Protein AF-A0A024XAG2-F1 (afdb_monomer_lite)

Sequence (265 aa):
MKVHYINILLFALPLNILVGSPHKKPSITPNFPPNTRLLCDCELYSPANYDDDPQMKKIMENFDRQTSQRFHEYDERMKTTRQKCKEQSITAAEKAAVTEATALATKAGMREVVLKIEQFLKPFTKKEGLVNFTSVVNEANFKSATALHESVVKLLSKSCKFGSKEIGNVFCNTIEYNGIKEFNSYAQAGITKYDVTFASQTKTLTDTKVGSVKATYASYQTAIIASIVAIVVIVLIMVIIYKILRYRRKKKMKKKLQYIKLLEE

Secondary structure (DSSP, 8-state):
--SHHHHHHHTSSGGGTTT-------PPPP--------GGGSGGG--TTSSS-HHHHHHHHHHHHHHHHHHHHHHHHHHHHHHHHHHHHHHHHHHHHHHHHHHHHHHHHHHHHHHHHHHHHTT--GGGT----GGG--TTTTT-HHHHHHHHHHHHTTT--TT-SS---HHHHHHHHHHHHHHHHHHHHHHHHHHHHHHHHHHHHHHHHHHHHHHHHHHHHHHHHHHHHHHHHHHHHHHHHHHHHHHHHHHHHHHHHHHHHTTT-

Organism: Plasmodium falciparum (isolate Camp / Malaysia) (NCBI:txid5835)

Radius of gyration: 42.19 Å; chains: 1; bounding box: 92×53×115 Å

pLDDT: mean 81.39, std 19.05, range [33.31, 98.5]

Foldseek 3Di:
DPPVVVVVVVVVPVVVVPPDDDDDDDDDDDDDPDPDPDPVVVVVVDDPPLVPPPVSVVVVVVVVVVVVVVVVVVVVVVVVVVVVVLVVQLVVLLVVLLVVLLVQLLVQLLVQLLVLLVVVQVVDDVVLVDDDDSVLRDSVPLLPLVSSLVSSCVVCVVPFVAPDPDDTGPVNVCSNVCDSVSSVVSNVSSVVSSVVSSVVSSVVSSCVSNVVSVVVVVVVVVVVVVVVVVVVVVVVVVVVVVVVVVVVVVVVVVVVVVVVVVVVD

InterPro domains:
  IPR006373 Variant surface antigen Rifin [PF02009] (35-88)
  IPR006373 Variant surface antigen Rifin [PF02009] (90-265)

Structure (mmCIF, N/CA/C/O backbone):
data_AF-A0A024XAG2-F1
#
_entry.id   AF-A0A024XAG2-F1
#
loop_
_atom_site.group_PDB
_atom_site.id
_atom_site.type_symbol
_atom_site.label_atom_id
_atom_site.label_alt_id
_atom_site.label_comp_id
_atom_site.label_asym_id
_atom_site.label_entity_id
_atom_site.label_seq_id
_atom_site.pdbx_PDB_ins_code
_atom_site.Cartn_x
_atom_site.Cartn_y
_atom_site.Cartn_z
_atom_site.occupancy
_atom_site.B_iso_or_equiv
_atom_site.auth_seq_id
_atom_site.auth_comp_id
_atom_site.auth_asym_id
_atom_site.auth_atom_id
_atom_site.pdbx_PDB_model_num
ATOM 1 N N . MET A 1 1 ? -32.320 -8.923 9.760 1.00 47.91 1 MET A N 1
ATOM 2 C CA . MET A 1 1 ? -32.460 -8.612 11.205 1.00 47.91 1 MET A CA 1
ATOM 3 C C . MET A 1 1 ? -33.430 -9.528 11.981 1.00 47.91 1 MET A C 1
ATOM 5 O O . MET A 1 1 ? -33.731 -9.214 13.121 1.00 47.91 1 MET A O 1
ATOM 9 N N . LYS A 1 2 ? -33.897 -10.670 11.436 1.00 38.59 2 LYS A N 1
ATOM 10 C CA . LYS A 1 2 ? -34.840 -11.586 12.128 1.00 38.59 2 LYS A CA 1
ATOM 11 C C . LYS A 1 2 ? -34.250 -12.943 12.551 1.00 38.59 2 LYS A C 1
ATOM 13 O O . LYS A 1 2 ? -34.893 -13.669 13.293 1.00 38.59 2 LYS A O 1
ATOM 18 N N . VAL A 1 3 ? -33.024 -13.270 12.134 1.00 44.47 3 VAL A N 1
ATOM 19 C CA . VAL A 1 3 ? -32.439 -14.613 12.342 1.00 44.47 3 VAL A CA 1
ATOM 20 C C . VAL A 1 3 ? -31.608 -14.709 13.635 1.00 44.47 3 VAL A C 1
ATOM 22 O O . VAL A 1 3 ? -31.432 -15.787 14.185 1.00 44.47 3 VAL A O 1
ATOM 25 N N . HIS A 1 4 ? -31.166 -13.577 14.198 1.00 43.31 4 HIS A N 1
ATOM 26 C CA . HIS A 1 4 ? -30.321 -13.563 15.403 1.00 43.31 4 HIS A CA 1
ATOM 27 C C . HIS A 1 4 ? -31.092 -13.651 16.730 1.00 43.31 4 HIS A C 1
ATOM 29 O O . HIS A 1 4 ? -30.479 -13.919 17.757 1.00 43.31 4 HIS A O 1
ATOM 35 N N . TYR A 1 5 ? -32.418 -13.473 16.726 1.00 48.28 5 TYR A N 1
ATOM 36 C CA . TYR A 1 5 ? -33.226 -13.577 17.951 1.00 48.28 5 TYR A CA 1
ATOM 37 C C . TYR A 1 5 ? -33.548 -15.039 18.320 1.00 48.28 5 TYR A C 1
ATOM 39 O O . TYR A 1 5 ? -33.674 -15.369 19.493 1.00 48.28 5 TYR A O 1
ATOM 47 N N . ILE A 1 6 ? -33.600 -15.939 17.329 1.00 47.34 6 ILE A N 1
ATOM 48 C CA . ILE A 1 6 ? -33.896 -17.369 17.532 1.00 47.34 6 ILE A CA 1
ATOM 49 C C . ILE A 1 6 ? -32.683 -18.115 18.126 1.00 47.34 6 ILE A C 1
ATOM 51 O O . ILE A 1 6 ? -32.851 -18.996 18.966 1.00 47.34 6 ILE A O 1
ATOM 55 N N . ASN A 1 7 ? -31.453 -17.703 17.790 1.00 42.88 7 ASN A N 1
ATOM 56 C CA . ASN A 1 7 ? -30.230 -18.339 18.304 1.00 42.88 7 ASN A CA 1
ATOM 57 C C . ASN A 1 7 ? -29.939 -18.057 19.787 1.00 42.88 7 ASN A C 1
ATOM 59 O O . ASN A 1 7 ? -29.297 -18.876 20.439 1.00 42.88 7 ASN A O 1
ATOM 63 N N . ILE A 1 8 ? -30.407 -16.932 20.337 1.00 53.44 8 ILE A N 1
ATOM 64 C CA . ILE A 1 8 ? -30.197 -16.601 21.758 1.00 53.44 8 ILE A CA 1
ATOM 65 C C . ILE A 1 8 ? -31.116 -17.451 22.653 1.00 53.44 8 ILE A C 1
ATOM 67 O O . ILE A 1 8 ? -30.719 -17.841 23.748 1.00 53.44 8 ILE A O 1
ATOM 71 N N . LEU A 1 9 ? -32.310 -17.814 22.169 1.00 47.44 9 LEU A N 1
ATOM 72 C CA . LEU A 1 9 ? -33.244 -18.676 22.902 1.00 47.44 9 LEU A CA 1
ATOM 73 C C . LEU A 1 9 ? -32.760 -20.141 22.969 1.00 47.44 9 LEU A C 1
ATOM 75 O O . LEU A 1 9 ? -32.980 -20.824 23.966 1.00 47.44 9 LEU A O 1
ATOM 79 N N . LEU A 1 10 ? -32.059 -20.612 21.931 1.00 45.97 10 LEU A N 1
ATOM 80 C CA . LEU A 1 10 ? -31.562 -21.991 21.824 1.00 45.97 10 LEU A CA 1
ATOM 81 C C . LEU A 1 10 ? -30.374 -22.306 22.751 1.00 45.97 10 LEU A C 1
ATOM 83 O O . LEU A 1 10 ? -30.157 -23.470 23.077 1.00 45.97 10 LEU A O 1
ATOM 87 N N . PHE A 1 11 ? -29.650 -21.295 23.246 1.00 44.34 11 PHE A N 1
ATOM 88 C CA . PHE A 1 11 ? -28.553 -21.482 24.209 1.00 44.34 11 PHE A CA 1
ATOM 89 C C . PHE A 1 11 ? -29.011 -21.628 25.670 1.00 44.34 11 PHE A C 1
ATOM 91 O O . PHE A 1 11 ? -28.215 -22.020 26.521 1.00 44.34 11 PHE A O 1
ATOM 98 N N . ALA A 1 12 ? -30.283 -21.351 25.976 1.00 47.78 12 ALA A N 1
ATOM 99 C CA . ALA A 1 12 ? -30.829 -21.505 27.327 1.00 47.78 12 ALA A CA 1
ATOM 100 C C . ALA A 1 12 ? -31.293 -22.944 27.635 1.00 47.78 12 ALA A C 1
ATOM 102 O O . ALA A 1 12 ? -31.347 -23.334 28.800 1.00 47.78 12 ALA A O 1
ATOM 103 N N . LEU A 1 13 ? -31.601 -23.754 26.612 1.00 45.72 13 LEU A N 1
ATOM 104 C CA . LEU A 1 13 ? -32.092 -25.128 26.790 1.00 45.72 13 LEU A CA 1
ATOM 105 C C . LEU A 1 13 ? -31.047 -26.166 27.270 1.00 45.72 13 LEU A C 1
ATOM 107 O O . LEU A 1 13 ? -31.434 -27.028 28.059 1.00 45.72 13 LEU A O 1
ATOM 111 N N . PRO A 1 14 ? -29.749 -26.123 26.897 1.00 44.31 14 PRO A N 1
ATOM 112 C CA . PRO A 1 14 ? -28.788 -27.150 27.322 1.00 44.31 14 PRO A CA 1
ATOM 113 C C . PRO A 1 14 ? -28.386 -27.058 28.804 1.00 44.31 14 PRO A C 1
ATOM 115 O O . PRO A 1 14 ? -27.980 -28.057 29.393 1.00 44.31 14 PRO A O 1
ATOM 118 N N . LEU A 1 15 ? -28.520 -25.883 29.433 1.00 42.84 15 LEU A N 1
ATOM 119 C CA . LEU A 1 15 ? -28.119 -25.659 30.831 1.00 42.84 15 LEU A CA 1
ATOM 120 C C . LEU A 1 15 ? -29.091 -26.261 31.860 1.00 42.84 15 LEU A C 1
ATOM 122 O O . LEU A 1 15 ? -28.700 -26.473 33.003 1.00 42.84 15 LEU A O 1
ATOM 126 N N . ASN A 1 16 ? -30.320 -26.606 31.459 1.00 44.56 16 ASN A N 1
ATOM 127 C CA . ASN A 1 16 ? -31.300 -27.257 32.338 1.00 44.56 16 ASN A CA 1
ATOM 128 C C . ASN A 1 16 ? -31.234 -28.796 32.326 1.00 44.56 16 ASN A C 1
ATOM 130 O O . ASN A 1 16 ? -31.929 -29.430 33.116 1.00 44.56 16 ASN A O 1
ATOM 134 N N . ILE A 1 17 ? -30.408 -29.413 31.471 1.00 43.97 17 ILE A N 1
ATOM 135 C CA . ILE A 1 17 ? -30.308 -30.883 31.369 1.00 43.97 17 ILE A CA 1
ATOM 136 C C . ILE A 1 17 ? -29.104 -31.431 32.167 1.00 43.97 17 ILE A C 1
ATOM 138 O O . ILE A 1 17 ? -29.078 -32.606 32.523 1.00 43.97 17 ILE A O 1
ATOM 142 N N . LEU A 1 18 ? -28.152 -30.581 32.573 1.00 40.97 18 LEU A N 1
ATOM 143 C CA . LEU A 1 18 ? -26.969 -30.979 33.354 1.00 40.97 18 LEU A CA 1
ATOM 144 C C . LEU A 1 18 ? -27.152 -30.807 34.881 1.00 40.97 18 LEU A C 1
ATOM 146 O O . LEU A 1 18 ? -26.229 -30.407 35.582 1.00 40.97 18 LEU A O 1
ATOM 150 N N . VAL A 1 19 ? -28.352 -31.079 35.408 1.00 39.72 19 VAL A N 1
ATOM 151 C CA . VAL A 1 19 ? -28.655 -31.086 36.865 1.00 39.72 19 VAL A CA 1
ATOM 152 C C . VAL A 1 19 ? -29.251 -32.436 37.310 1.00 39.72 19 VAL A C 1
ATOM 154 O O . VAL A 1 19 ? -29.786 -32.578 38.404 1.00 39.72 19 VAL A O 1
ATOM 157 N N . GLY A 1 20 ? -29.138 -33.480 36.484 1.00 46.75 20 GLY A N 1
ATOM 158 C CA . GLY A 1 20 ? -29.689 -34.801 36.787 1.00 46.75 20 GLY A CA 1
ATOM 159 C C . GLY A 1 20 ? -28.679 -35.932 36.655 1.00 46.75 20 GLY A C 1
ATOM 160 O O . GLY A 1 20 ? -28.743 -36.672 35.683 1.00 46.75 20 GLY A O 1
ATOM 161 N N . SER A 1 21 ? -27.781 -36.115 37.630 1.00 38.47 21 SER A N 1
ATOM 162 C CA . SER A 1 21 ? -27.271 -37.461 37.942 1.00 38.47 21 SER A CA 1
ATOM 163 C C . SER A 1 21 ? -26.659 -37.532 39.353 1.00 38.47 21 SER A C 1
ATOM 165 O O . SER A 1 21 ? -25.822 -36.690 39.689 1.00 38.47 21 SER A O 1
ATOM 167 N N . PRO A 1 22 ? -27.050 -38.501 40.204 1.00 50.31 22 PRO A N 1
ATOM 168 C CA . PRO A 1 22 ? -26.561 -38.614 41.571 1.00 50.31 22 PRO A CA 1
ATOM 169 C C . PRO A 1 22 ? -25.341 -39.541 41.638 1.00 50.31 22 PRO A C 1
ATOM 171 O O . PRO A 1 22 ? -25.448 -40.738 41.380 1.00 50.31 22 PRO A O 1
ATOM 174 N N . HIS A 1 23 ? -24.191 -39.032 42.083 1.00 36.91 23 HIS A N 1
ATOM 175 C CA . HIS A 1 23 ? -23.083 -39.889 42.510 1.00 36.91 23 HIS A CA 1
ATOM 176 C C . HIS A 1 23 ? -22.883 -39.812 44.024 1.00 36.91 23 HIS A C 1
ATOM 178 O O . HIS A 1 23 ? -22.297 -38.876 44.561 1.00 36.91 23 HIS A O 1
ATOM 184 N N . LYS A 1 24 ? -23.363 -40.859 44.706 1.00 49.94 24 LYS A N 1
ATOM 185 C CA . LYS A 1 24 ? -22.935 -41.240 46.055 1.00 49.94 24 LYS A CA 1
ATOM 186 C C . LYS A 1 24 ? -21.430 -41.532 46.046 1.00 49.94 24 LYS A C 1
ATOM 188 O O . LYS A 1 24 ? -20.994 -42.418 45.313 1.00 49.94 24 LYS A O 1
ATOM 193 N N . LYS A 1 25 ? -20.672 -40.877 46.927 1.00 39.22 25 LYS A N 1
ATOM 194 C CA . LYS A 1 25 ? -19.425 -41.405 47.504 1.00 39.22 25 LYS A CA 1
ATOM 195 C C . LYS A 1 25 ? -19.356 -40.997 48.984 1.00 39.22 25 LYS A C 1
ATOM 197 O O . LYS A 1 25 ? -19.626 -39.833 49.272 1.00 39.22 25 LYS A O 1
ATOM 202 N N . PRO A 1 26 ? -19.025 -41.905 49.918 1.00 46.34 26 PRO A N 1
ATOM 203 C CA . PRO A 1 26 ? -18.818 -41.543 51.313 1.00 46.34 26 PRO A CA 1
ATOM 204 C C . PRO A 1 26 ? -17.422 -40.926 51.454 1.00 46.34 26 PRO A C 1
ATOM 206 O O . PRO A 1 26 ? -16.412 -41.611 51.309 1.00 46.34 26 PRO A O 1
ATOM 209 N N . SER A 1 27 ? -17.353 -39.617 51.684 1.00 37.81 27 SER A N 1
ATOM 210 C CA . SER A 1 27 ? -16.104 -38.952 52.049 1.00 37.81 27 SER A CA 1
ATOM 211 C C . SER A 1 27 ? -15.815 -39.205 53.525 1.00 37.81 27 SER A C 1
ATOM 213 O O . SER A 1 27 ? -16.597 -38.816 54.390 1.00 37.81 27 SER A O 1
ATOM 215 N N . ILE A 1 28 ? -14.685 -39.859 53.788 1.00 44.44 28 ILE A N 1
ATOM 216 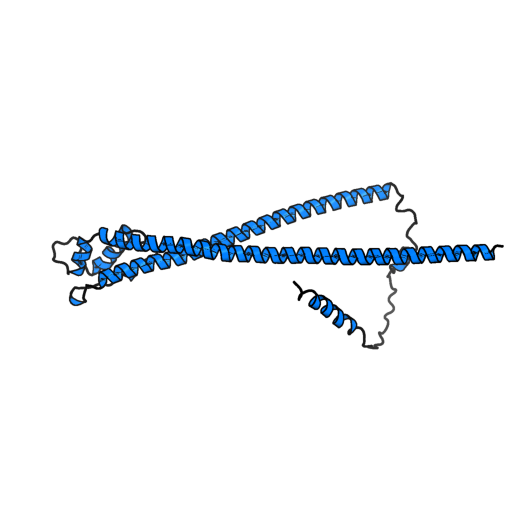C CA . ILE A 1 28 ? -14.058 -39.961 55.106 1.00 44.44 28 ILE A CA 1
ATOM 217 C C . ILE A 1 28 ? -13.763 -38.540 55.590 1.00 44.44 28 ILE A C 1
ATOM 219 O O . ILE A 1 28 ? -13.060 -37.793 54.913 1.00 44.44 28 ILE A O 1
ATOM 223 N N . THR A 1 29 ? -14.332 -38.176 56.735 1.00 33.31 29 THR A N 1
ATOM 224 C CA . THR A 1 29 ? -14.176 -36.878 57.395 1.00 33.31 29 THR A CA 1
ATOM 225 C C . THR A 1 29 ? -12.829 -36.817 58.123 1.00 33.31 29 THR A C 1
ATOM 227 O O . THR A 1 29 ? -12.637 -37.568 59.081 1.00 33.31 29 THR A O 1
ATOM 230 N N . PRO A 1 30 ? -11.893 -35.926 57.754 1.00 38.78 30 PRO A N 1
ATOM 231 C CA . PRO A 1 30 ? -10.816 -35.521 58.641 1.00 38.78 30 PRO A CA 1
ATOM 232 C C . PRO A 1 30 ? -11.371 -34.437 59.569 1.00 38.78 30 PRO A C 1
ATOM 234 O O . PRO A 1 30 ? -11.796 -33.376 59.109 1.00 38.78 30 PRO A O 1
ATOM 237 N N . ASN A 1 31 ? -11.387 -34.697 60.877 1.00 47.41 31 ASN A N 1
ATOM 238 C CA . ASN A 1 31 ? -11.705 -33.685 61.882 1.00 47.41 31 ASN A CA 1
ATOM 239 C C . ASN A 1 31 ? -10.585 -32.638 61.922 1.00 47.41 31 ASN A C 1
ATOM 241 O O . ASN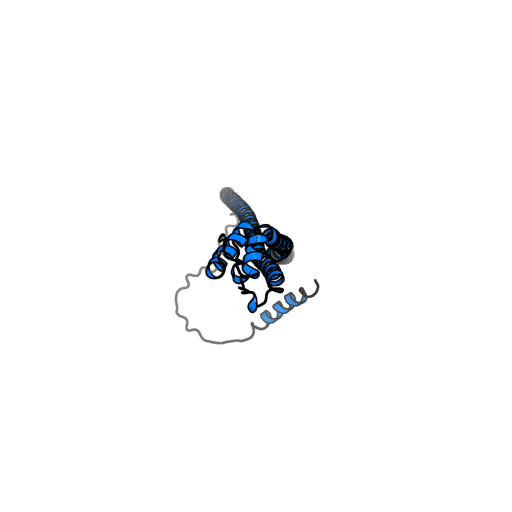 A 1 31 ? -9.609 -32.786 62.652 1.00 47.41 31 ASN A O 1
ATOM 245 N N . PHE A 1 32 ? -10.743 -31.574 61.142 1.00 45.03 32 PHE A N 1
ATOM 246 C CA . PHE A 1 32 ? -10.059 -30.307 61.366 1.00 45.03 32 PHE A CA 1
ATOM 247 C C . PHE A 1 32 ? -11.113 -29.297 61.837 1.00 45.03 32 PHE A C 1
ATOM 249 O O . PHE A 1 32 ? -12.170 -29.214 61.205 1.00 45.03 32 PHE A O 1
ATOM 256 N N . PRO A 1 33 ? -10.892 -28.548 62.933 1.00 41.03 33 PRO A N 1
ATOM 257 C CA . PRO A 1 33 ? -11.829 -27.515 63.352 1.00 41.03 33 PRO A CA 1
ATOM 258 C C . PRO A 1 33 ? -11.983 -26.486 62.217 1.00 41.03 33 PRO A C 1
ATOM 260 O O . PRO A 1 33 ? -10.983 -25.942 61.737 1.00 41.03 33 PRO A O 1
ATOM 263 N N . PRO A 1 34 ? -13.212 -26.235 61.733 1.00 43.78 34 PRO A N 1
ATOM 264 C CA . PRO A 1 34 ? -13.434 -25.300 60.653 1.00 43.78 34 PRO A CA 1
ATOM 265 C C . PRO A 1 34 ? -13.378 -23.883 61.213 1.00 43.78 34 PRO A C 1
ATOM 267 O O . PRO A 1 34 ? -14.341 -23.377 61.782 1.00 43.78 34 PRO A O 1
ATOM 270 N N . ASN A 1 35 ? -12.271 -23.195 60.966 1.00 45.38 35 ASN A N 1
ATOM 271 C CA . ASN A 1 35 ? -12.199 -21.742 61.096 1.00 45.38 35 ASN A CA 1
ATOM 272 C C . ASN A 1 35 ? -12.868 -21.105 59.865 1.00 45.38 35 ASN A C 1
ATOM 274 O O . ASN A 1 35 ? -12.237 -20.378 59.104 1.00 45.38 35 ASN A O 1
ATOM 278 N N . THR A 1 36 ? -14.135 -21.428 59.611 1.00 45.66 36 THR A N 1
ATOM 279 C CA . THR A 1 36 ? -14.942 -20.770 58.579 1.00 45.66 36 THR A CA 1
ATOM 280 C C . THR A 1 36 ? -16.058 -20.020 59.280 1.00 45.66 36 THR A C 1
ATOM 282 O O . THR A 1 36 ? -17.112 -20.569 59.576 1.00 45.66 36 THR A O 1
ATOM 285 N N . ARG A 1 37 ? -15.810 -18.734 59.559 1.00 48.19 37 ARG A N 1
ATOM 286 C CA . ARG A 1 37 ? -16.890 -17.768 59.774 1.00 48.19 37 ARG A CA 1
ATOM 287 C C . ARG A 1 37 ? -17.739 -17.775 58.506 1.00 48.19 37 ARG A C 1
ATOM 289 O O . ARG A 1 37 ? -17.312 -17.275 57.466 1.00 48.19 37 ARG A O 1
ATOM 296 N N . LEU A 1 38 ? -18.895 -18.422 58.576 1.00 45.34 38 LEU A N 1
ATOM 297 C CA . LEU A 1 38 ? -19.900 -18.401 57.524 1.00 45.34 38 LEU A CA 1
ATOM 298 C C . LEU A 1 38 ? -20.377 -16.953 57.359 1.00 45.34 38 LEU A C 1
ATOM 300 O O . LEU A 1 38 ? -20.572 -16.248 58.344 1.00 45.34 38 LEU A O 1
ATOM 304 N N . LEU A 1 39 ? -20.621 -16.512 56.122 1.00 44.44 39 LEU A N 1
ATOM 305 C CA . LEU A 1 39 ? -21.210 -15.194 55.831 1.00 44.44 39 LEU A CA 1
ATOM 306 C C . LEU A 1 39 ? -22.556 -14.957 56.556 1.00 44.44 39 LEU A C 1
ATOM 308 O O . LEU A 1 39 ? -22.977 -13.813 56.693 1.00 44.44 39 LEU A O 1
ATOM 312 N N . CYS A 1 40 ? -23.203 -16.013 57.063 1.00 47.66 40 CYS A N 1
ATOM 313 C CA . CYS A 1 40 ? -24.390 -15.934 57.916 1.00 47.66 40 CYS A CA 1
ATOM 314 C C . CYS A 1 40 ? -24.122 -15.382 59.332 1.00 47.66 40 CYS A C 1
ATOM 316 O O . CYS A 1 40 ? -25.044 -14.838 59.930 1.00 47.66 40 CYS A O 1
ATOM 318 N N . ASP A 1 41 ? -22.889 -15.444 59.850 1.00 38.28 41 ASP A N 1
ATOM 319 C CA . ASP A 1 41 ? -22.536 -14.879 61.167 1.00 38.28 41 ASP A CA 1
ATOM 320 C C . ASP A 1 41 ? -22.219 -13.373 61.106 1.00 38.28 41 ASP A C 1
ATOM 322 O O . ASP A 1 41 ? -22.189 -12.696 62.134 1.00 38.28 41 ASP A O 1
ATOM 326 N N . CYS A 1 42 ? -22.021 -12.807 59.909 1.00 50.84 42 CYS A N 1
ATOM 327 C CA . CYS A 1 42 ? -21.837 -11.361 59.735 1.00 50.84 42 CYS A CA 1
ATOM 328 C C . CYS A 1 42 ? -23.159 -10.575 59.822 1.00 50.84 42 CYS A C 1
ATOM 330 O O . CYS A 1 42 ? -23.140 -9.382 60.131 1.00 50.84 42 CYS A O 1
ATOM 332 N N . GLU A 1 43 ? -24.312 -11.222 59.607 1.00 48.66 43 GLU A N 1
ATOM 333 C CA . GLU A 1 43 ? -25.626 -10.576 59.747 1.00 48.66 43 GLU A CA 1
ATOM 334 C C . GLU A 1 43 ? -25.993 -10.286 61.215 1.00 48.66 43 GLU A C 1
ATOM 336 O O . GLU A 1 43 ? -26.765 -9.365 61.471 1.00 48.66 43 GLU A O 1
ATOM 341 N N . LEU A 1 44 ? -25.402 -10.996 62.189 1.00 41.44 44 LEU A N 1
ATOM 342 C CA . LEU A 1 44 ? -25.619 -10.732 63.620 1.00 41.44 44 LEU A CA 1
ATOM 343 C C . LEU A 1 44 ? -24.786 -9.553 64.159 1.00 41.44 44 LEU A C 1
ATOM 345 O O . LEU A 1 44 ? -25.034 -9.079 65.264 1.00 41.44 44 LEU A O 1
ATOM 349 N N . TYR A 1 45 ? -23.796 -9.092 63.386 1.00 45.22 45 TYR A N 1
ATOM 350 C CA . TYR A 1 45 ? -22.793 -8.107 63.802 1.00 45.22 45 TYR A CA 1
ATOM 351 C C . TYR A 1 45 ? -22.752 -6.873 62.894 1.00 45.22 45 TYR A C 1
ATOM 353 O O . TYR A 1 45 ? -21.735 -6.190 62.832 1.00 45.22 45 TYR A O 1
ATOM 361 N N . SER A 1 46 ? -23.843 -6.578 62.183 1.00 49.94 46 SER A N 1
ATOM 362 C CA . SER A 1 46 ? -24.031 -5.286 61.515 1.00 49.94 46 SER A CA 1
ATOM 363 C C . SER A 1 46 ? -24.778 -4.346 62.470 1.00 49.94 46 SER A C 1
ATOM 365 O O . SER A 1 46 ? -25.989 -4.507 62.636 1.00 49.94 46 SER A O 1
ATOM 367 N N . PRO A 1 47 ? -24.114 -3.379 63.136 1.00 54.22 47 PRO A N 1
ATOM 368 C CA . PRO A 1 47 ? -24.805 -2.330 63.873 1.00 54.22 47 PRO A CA 1
ATOM 369 C C . PRO A 1 47 ? -25.777 -1.619 62.936 1.00 54.22 47 PRO A C 1
ATOM 371 O O . PRO A 1 47 ? -25.399 -1.216 61.838 1.00 54.22 4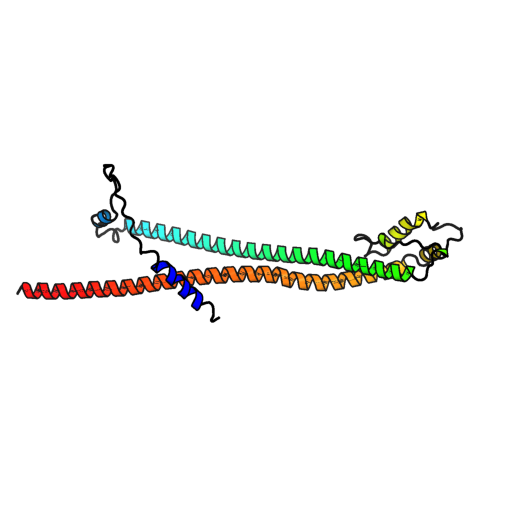7 PRO A O 1
ATOM 374 N N . ALA A 1 48 ? -27.017 -1.430 63.377 1.00 55.91 48 ALA A N 1
ATOM 375 C CA . ALA A 1 48 ? -28.094 -0.804 62.606 1.00 55.91 48 ALA A CA 1
ATOM 376 C C . ALA A 1 48 ? -27.860 0.690 62.259 1.00 55.91 48 ALA A C 1
ATOM 378 O O . ALA A 1 48 ? -28.801 1.366 61.864 1.00 55.91 48 ALA A O 1
ATOM 379 N N . ASN A 1 49 ? -26.643 1.213 62.449 1.00 53.16 49 ASN A N 1
ATOM 380 C CA . ASN A 1 49 ? -26.343 2.642 62.526 1.00 53.16 49 ASN A CA 1
ATOM 381 C C . ASN A 1 49 ? -24.963 3.018 61.932 1.00 53.16 49 ASN A C 1
ATOM 383 O O . ASN A 1 49 ? -24.300 3.918 62.434 1.00 53.16 49 ASN A O 1
ATOM 387 N N . TYR A 1 50 ? -24.473 2.293 60.916 1.00 52.88 50 TYR A N 1
ATOM 388 C CA . TYR A 1 50 ? -23.246 2.676 60.185 1.00 52.88 50 TYR A CA 1
ATOM 389 C C . TYR A 1 50 ? -23.505 3.677 59.046 1.00 52.88 50 TYR A C 1
ATOM 391 O O . TYR A 1 50 ? -22.590 4.401 58.660 1.00 52.88 50 TYR A O 1
ATOM 399 N N . ASP A 1 51 ? -24.738 3.740 58.533 1.00 55.31 51 ASP A N 1
ATOM 400 C CA . ASP A 1 51 ? -25.129 4.660 57.453 1.00 55.31 51 ASP A CA 1
ATOM 401 C C . ASP A 1 51 ? -25.258 6.122 57.928 1.00 55.31 51 ASP A C 1
ATOM 403 O O . ASP A 1 51 ? -25.081 7.046 57.131 1.00 55.31 51 ASP A O 1
ATOM 407 N N . ASP A 1 52 ? -25.520 6.343 59.222 1.00 62.88 52 ASP A N 1
ATOM 408 C CA . ASP A 1 52 ? -25.732 7.675 59.805 1.00 62.88 52 ASP A CA 1
ATOM 409 C C . ASP A 1 52 ? -24.491 8.233 60.536 1.00 62.88 52 ASP A C 1
ATOM 411 O O . ASP A 1 52 ? -24.530 9.360 61.037 1.00 62.88 52 ASP A O 1
ATOM 415 N N . ASP A 1 53 ? -23.366 7.498 60.578 1.00 78.69 53 ASP A N 1
ATOM 416 C CA . ASP A 1 53 ? -22.110 8.007 61.145 1.00 78.69 53 ASP A CA 1
ATOM 417 C C . ASP A 1 53 ? -21.491 9.066 60.202 1.00 78.69 53 ASP A C 1
ATOM 419 O O . ASP A 1 53 ? -21.074 8.746 59.078 1.00 78.69 53 ASP A O 1
ATOM 423 N N . PRO A 1 54 ? -21.375 10.338 60.635 1.00 83.38 54 PRO A N 1
ATOM 424 C CA . PRO A 1 54 ? -20.834 11.408 59.806 1.00 83.38 54 PRO A CA 1
ATOM 425 C C . PRO A 1 54 ? -19.377 11.185 59.373 1.00 83.38 54 PRO A C 1
ATOM 427 O O . PRO A 1 54 ? -18.956 11.768 58.370 1.00 83.38 54 PRO A O 1
ATOM 430 N N . GLN A 1 55 ? -18.592 10.372 60.086 1.00 81.81 55 GLN A N 1
ATOM 431 C CA . GLN A 1 55 ? -17.238 10.009 59.660 1.00 81.81 55 GLN A CA 1
ATOM 432 C C . GLN A 1 55 ? -17.265 8.961 58.543 1.00 81.81 55 GLN A C 1
ATOM 434 O O . GLN A 1 55 ? -16.591 9.142 57.526 1.00 81.81 55 GLN A O 1
ATOM 439 N N . MET A 1 56 ? -18.085 7.914 58.686 1.00 83.06 56 MET A N 1
ATOM 440 C CA . MET A 1 56 ? -18.238 6.869 57.668 1.00 83.06 56 MET A CA 1
ATOM 441 C C . MET A 1 56 ? -18.766 7.450 56.352 1.00 83.06 56 MET A C 1
ATOM 443 O O . MET A 1 56 ? -18.228 7.166 55.280 1.00 83.06 56 MET A O 1
ATOM 447 N N . LYS A 1 57 ? -19.742 8.360 56.435 1.00 82.81 57 LYS A N 1
ATOM 448 C CA . LYS A 1 57 ? -20.298 9.051 55.268 1.00 82.81 57 LYS A CA 1
ATOM 449 C C . LYS A 1 57 ? -19.243 9.844 54.489 1.00 82.81 57 LYS A C 1
ATOM 451 O O . LYS A 1 57 ? -19.171 9.729 53.269 1.00 82.81 57 LYS A O 1
ATOM 456 N N . LYS A 1 58 ? -18.368 10.588 55.180 1.00 86.38 58 LYS A N 1
ATOM 457 C CA . LYS A 1 58 ? -17.270 11.344 54.543 1.00 86.38 58 LYS A CA 1
ATOM 458 C C . LYS A 1 58 ? -16.247 10.436 53.858 1.00 86.38 58 LYS A C 1
ATOM 460 O O . LYS A 1 58 ? -15.721 10.798 52.806 1.00 86.38 58 LYS A O 1
ATOM 465 N N . ILE A 1 59 ? -15.943 9.279 54.450 1.00 86.25 59 ILE A N 1
ATOM 466 C CA . ILE A 1 59 ? -15.019 8.302 53.858 1.00 86.25 59 ILE A CA 1
ATOM 467 C C . ILE A 1 59 ? -15.624 7.719 52.581 1.00 86.25 59 ILE A C 1
ATOM 469 O O . ILE A 1 59 ? -14.947 7.702 51.552 1.00 86.25 59 ILE A O 1
ATOM 473 N N . MET A 1 60 ? -16.894 7.309 52.635 1.00 85.06 60 MET A N 1
ATOM 474 C CA . MET A 1 60 ? -17.615 6.772 51.481 1.00 85.06 60 MET A CA 1
ATOM 475 C C . MET A 1 60 ? -17.680 7.797 50.341 1.00 85.06 60 MET A C 1
ATOM 477 O O . MET A 1 60 ? -17.241 7.506 49.234 1.00 85.06 60 MET A O 1
ATOM 481 N N . GLU A 1 61 ? -18.097 9.037 50.625 1.00 87.50 61 GLU A N 1
ATOM 482 C CA . GLU A 1 61 ? -18.163 10.117 49.629 1.00 87.50 61 GLU A CA 1
ATOM 483 C C . GLU A 1 61 ? -16.794 10.417 48.994 1.00 87.50 61 GLU A C 1
ATOM 485 O O . GLU A 1 61 ? -16.697 10.662 47.789 1.00 87.50 61 GLU A O 1
ATOM 490 N N . ASN A 1 62 ? -15.709 10.391 49.777 1.00 92.38 62 ASN A N 1
ATOM 491 C CA . ASN A 1 62 ? -14.368 10.614 49.240 1.00 92.38 62 ASN A CA 1
ATOM 492 C C . ASN A 1 62 ? -13.898 9.440 48.370 1.00 92.38 62 ASN A C 1
ATOM 494 O O . ASN A 1 62 ? -13.288 9.668 47.323 1.00 92.38 62 ASN A O 1
ATOM 498 N N . PHE A 1 63 ? -14.197 8.204 48.777 1.00 91.19 63 PHE A N 1
ATOM 499 C CA . PHE A 1 63 ? -13.906 7.015 47.984 1.00 91.19 63 PHE A CA 1
ATOM 500 C C . PHE A 1 63 ? -14.670 7.039 46.659 1.00 91.19 63 PHE A C 1
ATOM 502 O O . PHE A 1 63 ? -14.041 6.892 45.611 1.00 91.19 63 PHE A O 1
ATOM 509 N N . ASP A 1 64 ? -15.976 7.309 46.696 1.00 92.38 64 ASP A N 1
ATOM 510 C CA . ASP A 1 64 ? -16.848 7.414 45.521 1.00 92.38 64 ASP A CA 1
ATOM 511 C C . ASP A 1 64 ? -16.374 8.515 44.570 1.00 92.38 64 ASP A C 1
ATOM 513 O O . ASP A 1 64 ? -16.261 8.308 43.360 1.00 92.38 64 ASP A O 1
ATOM 517 N N . ARG A 1 65 ? -16.011 9.686 45.107 1.00 93.06 65 ARG A N 1
ATOM 518 C CA . ARG A 1 65 ? -15.451 10.786 44.312 1.00 93.06 65 ARG A CA 1
ATOM 519 C C . ARG A 1 65 ? -14.147 10.377 43.628 1.00 93.06 65 ARG A C 1
ATOM 521 O O . ARG A 1 65 ? -13.979 10.635 42.437 1.00 93.06 65 ARG A O 1
ATOM 528 N N . GLN A 1 66 ? -13.230 9.736 44.355 1.00 92.25 66 GLN A N 1
ATOM 529 C CA . GLN A 1 66 ? -11.956 9.284 43.791 1.00 92.25 66 GLN A CA 1
ATOM 530 C C . GLN A 1 66 ? -12.136 8.174 42.754 1.00 92.25 66 GLN A C 1
ATOM 532 O O . GLN A 1 66 ? -11.470 8.194 41.718 1.00 92.25 66 GLN A O 1
ATOM 537 N N . THR A 1 67 ? -13.011 7.198 43.007 1.00 91.94 67 THR A N 1
ATOM 538 C CA . THR A 1 67 ? -13.290 6.132 42.036 1.00 91.94 67 THR A CA 1
ATOM 539 C C . THR A 1 67 ? -13.948 6.703 40.791 1.00 91.94 67 THR A C 1
ATOM 541 O O . THR A 1 67 ? -13.491 6.400 39.693 1.00 91.94 67 THR A O 1
ATOM 544 N N . SER A 1 68 ? -14.936 7.589 40.938 1.00 92.25 68 SER A N 1
ATOM 545 C CA . SER A 1 68 ? -15.588 8.275 39.816 1.00 92.25 68 SER A CA 1
ATOM 546 C C . SER A 1 68 ? -14.588 9.043 38.941 1.00 92.25 68 SER A C 1
ATOM 548 O O . SER A 1 68 ? -14.589 8.892 37.719 1.00 92.25 68 SER A O 1
ATOM 550 N N . GLN A 1 69 ? -13.652 9.783 39.552 1.00 93.94 69 GLN A N 1
ATOM 551 C CA . GLN A 1 69 ? -12.577 10.461 38.817 1.00 93.94 69 GLN A CA 1
ATOM 552 C C . GLN A 1 69 ? -11.688 9.482 38.044 1.00 93.94 69 GLN A C 1
ATOM 554 O O . GLN A 1 69 ? -11.427 9.703 36.862 1.00 93.94 69 GLN A O 1
ATOM 559 N N . ARG A 1 70 ? -11.263 8.376 38.669 1.00 95.00 70 ARG A N 1
ATOM 560 C CA . ARG A 1 70 ? -10.447 7.358 37.986 1.00 95.00 70 ARG A CA 1
ATOM 561 C C . ARG A 1 70 ? -11.198 6.687 36.841 1.00 95.00 70 ARG A C 1
ATOM 563 O O . ARG A 1 70 ? -10.587 6.414 35.812 1.00 95.00 70 ARG A O 1
ATOM 570 N N . PHE A 1 71 ? -12.497 6.429 36.994 1.00 91.56 71 PHE A N 1
ATOM 571 C CA . PHE A 1 71 ? -13.322 5.881 35.917 1.00 91.56 71 PHE A CA 1
ATOM 572 C C . PHE A 1 71 ? -13.424 6.851 34.742 1.00 91.56 71 PHE A C 1
ATOM 574 O O . PHE A 1 71 ? -13.244 6.426 33.603 1.00 91.56 71 PHE A O 1
ATOM 581 N N . HIS A 1 72 ? -13.638 8.141 35.006 1.00 91.12 72 HIS A N 1
ATOM 582 C CA . HIS A 1 72 ? -13.641 9.162 33.961 1.00 91.12 72 HIS A CA 1
ATOM 583 C C . HIS A 1 72 ? -12.291 9.271 33.248 1.00 91.12 72 HIS A C 1
ATOM 585 O O . HIS A 1 72 ? -12.248 9.267 32.020 1.00 91.12 72 HIS A O 1
ATOM 591 N N . GLU A 1 73 ? -11.185 9.315 33.991 1.00 93.75 73 GLU A N 1
ATOM 592 C CA . GLU A 1 73 ? -9.847 9.386 33.399 1.00 93.75 73 GLU A CA 1
ATOM 593 C C . GLU A 1 73 ? -9.527 8.135 32.564 1.00 93.75 73 GLU A C 1
ATOM 595 O O . GLU A 1 73 ? -8.974 8.232 31.465 1.00 93.75 73 GLU A O 1
ATOM 600 N N . TYR A 1 74 ? -9.902 6.953 33.059 1.00 90.62 74 TYR A N 1
ATOM 601 C CA . TYR A 1 74 ? -9.741 5.697 32.336 1.00 90.62 74 TYR A CA 1
ATOM 602 C C . TYR A 1 74 ? -10.572 5.671 31.048 1.00 90.62 74 TYR A C 1
ATOM 604 O O . TYR A 1 74 ? -10.049 5.281 30.005 1.00 90.62 74 TYR A O 1
ATOM 612 N N . ASP A 1 75 ? -11.832 6.111 31.095 1.00 90.00 75 ASP A N 1
ATOM 613 C CA . ASP A 1 75 ? -12.714 6.161 29.926 1.00 90.00 75 ASP A CA 1
ATOM 614 C C . ASP A 1 75 ? -12.171 7.117 28.851 1.00 90.00 75 ASP A C 1
ATOM 616 O O . ASP A 1 75 ? -12.068 6.747 27.680 1.00 90.00 75 ASP A O 1
ATOM 620 N N . GLU A 1 76 ? -11.703 8.306 29.240 1.00 92.25 76 GLU A N 1
ATOM 621 C CA . GLU A 1 76 ? -11.067 9.253 28.315 1.00 92.25 76 GLU A CA 1
ATOM 622 C C . GLU A 1 76 ? -9.768 8.699 27.713 1.00 92.25 76 GLU A C 1
ATOM 624 O O . GLU A 1 76 ? -9.538 8.765 26.498 1.00 92.25 76 GLU A O 1
ATOM 629 N N . ARG A 1 77 ? -8.928 8.055 28.528 1.00 94.38 77 ARG A N 1
ATOM 630 C CA . ARG A 1 77 ? -7.711 7.385 28.048 1.00 94.38 77 ARG A CA 1
ATOM 631 C C . ARG A 1 77 ? -8.030 6.242 27.083 1.00 94.38 77 ARG A C 1
ATOM 633 O O . ARG A 1 77 ? -7.323 6.042 26.092 1.00 94.38 77 ARG A O 1
ATOM 640 N N . MET A 1 78 ? -9.098 5.496 27.348 1.00 86.88 78 MET A N 1
ATOM 641 C CA . MET A 1 78 ? -9.544 4.393 26.503 1.00 86.88 78 MET A CA 1
ATOM 642 C C . MET A 1 78 ? -10.081 4.905 25.162 1.00 86.88 78 MET A C 1
ATOM 644 O O . MET A 1 78 ? -9.696 4.387 24.111 1.00 86.88 78 MET A O 1
ATOM 648 N N . LYS A 1 79 ? -10.905 5.963 25.165 1.00 87.50 79 LYS A N 1
ATOM 649 C CA . LYS A 1 79 ? -11.405 6.620 23.944 1.00 87.50 79 LYS A CA 1
ATOM 650 C C . LYS A 1 79 ? -10.266 7.137 23.070 1.00 87.50 79 LYS A C 1
ATOM 652 O O . LYS A 1 79 ? -10.213 6.816 21.883 1.00 87.50 79 LYS A O 1
ATOM 657 N N . THR A 1 80 ? -9.340 7.892 23.657 1.00 92.19 80 THR A N 1
ATOM 658 C CA . THR A 1 80 ? -8.197 8.482 22.938 1.00 92.19 80 THR A CA 1
ATOM 659 C C . THR A 1 80 ? -7.275 7.411 22.359 1.00 92.19 80 THR A C 1
ATOM 661 O O . THR A 1 80 ? -6.908 7.473 21.185 1.00 92.19 80 THR A O 1
ATOM 664 N N . THR A 1 81 ? -6.967 6.368 23.132 1.00 91.38 81 THR A N 1
ATOM 665 C CA . THR A 1 81 ? -6.138 5.243 22.672 1.00 91.38 81 THR A CA 1
ATOM 666 C C . THR A 1 81 ? -6.812 4.476 21.536 1.00 91.38 81 THR A C 1
ATOM 668 O O . THR A 1 81 ? -6.169 4.136 20.540 1.00 91.38 81 THR A O 1
ATOM 671 N N . ARG A 1 82 ? -8.126 4.247 21.636 1.00 88.62 82 ARG A N 1
ATOM 672 C CA . ARG A 1 82 ? -8.908 3.585 20.588 1.00 88.62 82 ARG A CA 1
ATOM 673 C C . ARG A 1 82 ? -8.934 4.397 19.295 1.00 88.62 82 ARG A C 1
ATOM 675 O O . ARG A 1 82 ? -8.763 3.821 18.221 1.00 88.62 82 ARG A O 1
ATOM 682 N N . GLN A 1 83 ? -9.117 5.712 19.394 1.00 90.06 83 GLN A N 1
ATOM 683 C CA . GLN A 1 83 ? -9.076 6.615 18.245 1.00 90.06 83 GLN A CA 1
ATOM 684 C C . GLN A 1 83 ? -7.695 6.600 17.578 1.00 90.06 83 GLN A C 1
ATOM 686 O O . GLN A 1 83 ? -7.602 6.388 16.371 1.00 90.06 83 GLN A O 1
ATOM 691 N N . LYS A 1 84 ? -6.622 6.695 18.370 1.00 94.31 84 LYS A N 1
ATOM 692 C CA . LYS A 1 84 ? -5.246 6.607 17.871 1.00 94.31 84 LYS A CA 1
ATOM 693 C C . LYS A 1 84 ? -4.973 5.282 17.152 1.00 94.31 84 LYS A C 1
ATOM 695 O O . LYS A 1 84 ? -4.384 5.274 16.077 1.00 94.31 84 LYS A O 1
ATOM 700 N N . CYS A 1 85 ? -5.425 4.156 17.706 1.00 91.69 85 CYS A N 1
ATOM 701 C CA . CYS A 1 85 ? -5.269 2.841 17.076 1.00 91.69 85 CYS A CA 1
ATOM 702 C C . CYS A 1 85 ? -6.048 2.740 15.749 1.00 91.69 85 CYS A C 1
ATOM 704 O O . CYS A 1 85 ? -5.551 2.201 14.755 1.00 91.69 85 CYS A O 1
ATOM 706 N N . LYS A 1 86 ? -7.256 3.314 15.697 1.00 91.69 86 LYS A N 1
ATOM 707 C CA . LYS A 1 86 ? -8.046 3.408 14.464 1.00 91.69 86 LYS A CA 1
ATOM 708 C C . LYS A 1 86 ? -7.317 4.223 13.393 1.00 91.69 86 LYS A C 1
ATOM 710 O O . LYS A 1 86 ? -7.234 3.782 12.255 1.00 91.69 86 LYS A O 1
ATOM 715 N N . GLU A 1 87 ? -6.761 5.374 13.747 1.00 94.69 87 GLU A N 1
ATOM 716 C CA . GLU A 1 87 ? -5.985 6.197 12.814 1.00 94.69 87 GLU A CA 1
ATOM 717 C C . GLU A 1 87 ? -4.736 5.460 12.326 1.00 94.69 87 GLU A C 1
ATOM 719 O O . GLU A 1 87 ? -4.522 5.348 11.125 1.00 94.69 87 GLU A O 1
ATOM 724 N N . GLN A 1 88 ? -3.968 4.849 13.231 1.00 96.00 88 GLN A N 1
ATOM 725 C CA . GLN A 1 88 ? -2.775 4.076 12.872 1.00 96.00 88 GLN A CA 1
ATOM 726 C C . GLN A 1 88 ? -3.083 2.910 11.927 1.00 96.00 88 GLN A C 1
ATOM 728 O O . GLN A 1 88 ? -2.336 2.679 10.979 1.00 96.00 88 GLN A O 1
ATOM 733 N N . SER A 1 89 ? -4.178 2.183 12.164 1.00 94.62 89 SER A N 1
ATOM 734 C CA . SER A 1 89 ? -4.589 1.073 11.295 1.00 94.62 89 SER A CA 1
ATOM 735 C C . SER A 1 89 ? -5.052 1.545 9.915 1.00 94.62 89 SER A C 1
ATOM 737 O O . SER A 1 89 ? -4.715 0.902 8.922 1.00 94.62 89 SER A O 1
ATOM 739 N N . ILE A 1 90 ? -5.753 2.681 9.827 1.00 96.56 90 ILE A N 1
ATOM 740 C CA . ILE A 1 90 ? -6.126 3.296 8.544 1.00 96.56 90 ILE A CA 1
ATOM 741 C C . ILE A 1 90 ? -4.872 3.752 7.791 1.00 96.56 90 ILE A C 1
ATOM 743 O O . ILE A 1 90 ? -4.687 3.359 6.644 1.00 96.56 90 ILE A O 1
ATOM 747 N N . THR A 1 91 ? -3.960 4.474 8.444 1.00 97.06 91 THR A N 1
ATOM 748 C CA . THR A 1 91 ? -2.705 4.926 7.827 1.00 97.06 91 THR A CA 1
ATOM 749 C C . THR A 1 91 ? -1.844 3.752 7.358 1.00 97.06 91 THR A C 1
ATOM 751 O O . THR A 1 91 ? -1.256 3.791 6.278 1.00 97.06 91 THR A O 1
ATOM 754 N N . ALA A 1 92 ? -1.769 2.672 8.143 1.00 97.38 92 ALA A N 1
ATOM 755 C CA . ALA A 1 92 ? -1.058 1.460 7.746 1.00 97.38 92 ALA A CA 1
ATOM 756 C C . ALA A 1 92 ? -1.713 0.786 6.529 1.00 97.38 92 ALA A C 1
ATOM 758 O O . ALA A 1 92 ? -1.006 0.342 5.624 1.00 97.38 92 ALA A O 1
ATOM 759 N N . ALA A 1 93 ? -3.048 0.744 6.479 1.00 96.81 93 ALA A N 1
ATOM 760 C CA . ALA A 1 93 ? -3.802 0.212 5.349 1.00 96.81 93 ALA A CA 1
ATOM 761 C C . ALA A 1 93 ? -3.596 1.040 4.070 1.00 96.81 93 ALA A C 1
ATOM 763 O O . ALA A 1 93 ? -3.348 0.462 3.013 1.00 96.81 93 ALA A O 1
ATOM 764 N N . GLU A 1 94 ? -3.634 2.371 4.167 1.00 96.94 94 GLU A N 1
ATOM 765 C CA . GLU A 1 94 ? -3.360 3.292 3.056 1.00 96.94 94 GLU A CA 1
ATOM 766 C C . GLU A 1 94 ? -1.925 3.140 2.550 1.00 96.94 94 GLU A C 1
ATOM 768 O O . GLU A 1 94 ? -1.700 2.955 1.354 1.00 96.94 94 GLU A O 1
ATOM 773 N N . LYS A 1 95 ? -0.942 3.108 3.457 1.00 97.88 95 LYS A N 1
ATOM 774 C CA . LYS A 1 95 ? 0.460 2.880 3.091 1.00 97.88 95 LYS A CA 1
ATOM 775 C C . LYS A 1 95 ? 0.635 1.540 2.378 1.00 97.88 95 LYS A C 1
ATOM 777 O O . LYS A 1 95 ? 1.275 1.489 1.332 1.00 97.88 95 LYS A O 1
ATOM 782 N N . ALA A 1 96 ? 0.031 0.474 2.904 1.00 97.06 96 ALA A N 1
ATOM 783 C CA . ALA A 1 96 ? 0.071 -0.846 2.286 1.00 97.06 96 ALA A CA 1
ATOM 784 C C . ALA A 1 96 ? -0.650 -0.886 0.926 1.00 97.06 96 ALA A C 1
ATOM 786 O O . ALA A 1 96 ? -0.283 -1.679 0.057 1.00 97.06 96 ALA A O 1
ATOM 787 N N . ALA A 1 97 ? -1.704 -0.089 0.731 1.00 97.88 97 ALA A N 1
ATOM 788 C CA . ALA A 1 97 ? -2.382 0.048 -0.556 1.00 97.88 97 ALA A CA 1
ATOM 789 C C . ALA A 1 97 ? -1.474 0.740 -1.581 1.00 97.88 97 ALA A C 1
ATOM 791 O O . ALA A 1 97 ? -1.294 0.217 -2.677 1.00 97.88 97 ALA A O 1
ATOM 792 N N . VAL A 1 98 ? -0.838 1.853 -1.205 1.00 98.19 98 VAL A N 1
ATOM 793 C CA . VAL A 1 98 ? 0.078 2.600 -2.081 1.00 98.19 98 VAL A CA 1
ATOM 794 C C . VAL A 1 98 ? 1.296 1.761 -2.468 1.00 98.19 98 VAL A C 1
ATOM 796 O O . VAL A 1 98 ? 1.679 1.762 -3.637 1.00 98.19 98 VAL A O 1
ATOM 799 N N . THR A 1 99 ? 1.892 1.005 -1.539 1.00 97.94 99 THR A N 1
ATOM 800 C CA . THR A 1 99 ? 3.050 0.146 -1.851 1.00 97.94 99 THR A CA 1
ATOM 801 C C . THR A 1 99 ? 2.699 -0.944 -2.860 1.00 97.94 99 THR A C 1
ATOM 803 O O . THR A 1 99 ? 3.448 -1.184 -3.804 1.00 97.94 99 THR A O 1
ATOM 806 N N . GLU A 1 100 ? 1.540 -1.581 -2.696 1.00 97.75 100 GLU A N 1
ATOM 807 C CA . GLU A 1 100 ? 1.077 -2.635 -3.602 1.00 97.75 100 GLU A CA 1
ATOM 808 C C . GLU A 1 100 ? 0.666 -2.062 -4.968 1.00 97.75 100 GLU A C 1
ATOM 810 O O . GLU A 1 100 ? 1.069 -2.589 -6.006 1.00 97.75 100 GLU A O 1
ATOM 815 N N . ALA A 1 101 ? -0.042 -0.928 -4.981 1.00 98.25 101 ALA A N 1
ATOM 816 C CA . ALA A 1 101 ? -0.384 -0.208 -6.204 1.00 98.25 101 ALA A CA 1
ATOM 817 C C . ALA A 1 101 ? 0.866 0.221 -6.984 1.00 98.25 101 ALA A C 1
ATOM 819 O O . ALA A 1 101 ? 0.904 0.072 -8.204 1.00 98.25 101 ALA A O 1
ATOM 820 N N . THR A 1 102 ? 1.902 0.700 -6.289 1.00 98.06 102 THR A N 1
ATOM 821 C CA . THR A 1 102 ? 3.190 1.067 -6.894 1.00 98.06 102 THR A CA 1
ATOM 822 C C . THR A 1 102 ? 3.838 -0.136 -7.569 1.00 98.06 102 THR A C 1
ATOM 824 O O . THR A 1 102 ? 4.213 -0.044 -8.733 1.00 98.06 102 THR A O 1
ATOM 827 N N . ALA A 1 103 ? 3.913 -1.288 -6.894 1.00 98.06 103 ALA A N 1
ATOM 828 C CA . ALA A 1 103 ? 4.507 -2.496 -7.469 1.00 98.06 103 ALA A CA 1
ATOM 829 C C . ALA A 1 103 ? 3.755 -2.976 -8.726 1.00 98.06 103 ALA A C 1
ATOM 831 O O . ALA A 1 103 ? 4.368 -3.292 -9.751 1.00 98.06 103 ALA A O 1
ATOM 832 N N . LEU A 1 104 ? 2.417 -2.980 -8.681 1.00 98.12 104 LEU A N 1
ATOM 833 C CA . LEU A 1 104 ? 1.577 -3.346 -9.826 1.00 98.12 104 LEU A CA 1
ATOM 834 C C . LEU A 1 104 ? 1.733 -2.362 -10.992 1.00 98.12 104 LEU A C 1
ATOM 836 O O . LEU A 1 104 ? 1.866 -2.786 -12.142 1.00 98.12 104 LEU A O 1
ATOM 840 N N . ALA A 1 105 ? 1.755 -1.062 -10.702 1.00 98.25 105 ALA A N 1
ATOM 841 C CA . ALA A 1 105 ? 1.946 -0.017 -11.699 1.00 98.25 105 ALA A CA 1
ATOM 842 C C . ALA A 1 105 ? 3.335 -0.080 -12.340 1.00 98.25 105 ALA A C 1
ATOM 844 O O . ALA A 1 105 ? 3.442 0.017 -13.561 1.00 98.25 105 ALA A O 1
ATOM 845 N N . THR A 1 106 ? 4.391 -0.311 -11.555 1.00 98.25 106 THR A N 1
ATOM 846 C CA . THR A 1 106 ? 5.762 -0.503 -12.053 1.00 98.25 106 THR A CA 1
ATOM 847 C C . THR A 1 106 ? 5.831 -1.688 -13.007 1.00 98.25 106 THR A C 1
ATOM 849 O O . THR A 1 106 ? 6.323 -1.551 -14.127 1.00 98.25 106 THR A O 1
ATOM 852 N N . LYS A 1 107 ? 5.245 -2.832 -12.633 1.00 97.81 107 LYS A N 1
ATOM 853 C CA . LYS A 1 107 ? 5.171 -4.007 -13.511 1.00 97.81 107 LYS A CA 1
ATOM 854 C C . LYS A 1 107 ? 4.407 -3.718 -14.808 1.00 97.81 107 LYS A C 1
ATOM 856 O O . LYS A 1 107 ? 4.831 -4.159 -15.875 1.00 97.81 107 LYS A O 1
ATOM 861 N N . ALA A 1 108 ? 3.295 -2.987 -14.730 1.00 98.19 108 ALA A N 1
ATOM 862 C CA . ALA A 1 108 ? 2.501 -2.616 -15.899 1.00 98.19 108 ALA A CA 1
ATOM 863 C C . ALA A 1 108 ? 3.250 -1.648 -16.829 1.00 98.19 108 ALA A C 1
ATOM 865 O O . ALA A 1 108 ? 3.269 -1.865 -18.039 1.00 98.19 108 ALA A O 1
ATOM 866 N N . GLY A 1 109 ? 3.903 -0.627 -16.270 1.00 98.19 109 GLY A N 1
ATOM 867 C CA . GLY A 1 109 ? 4.706 0.338 -17.019 1.00 98.19 109 GLY A CA 1
ATOM 868 C C . GLY A 1 109 ? 5.890 -0.318 -17.726 1.00 98.19 109 GLY A C 1
ATOM 869 O O . GLY A 1 109 ? 6.046 -0.149 -18.932 1.00 98.19 109 GLY A O 1
ATOM 870 N N . MET A 1 110 ? 6.670 -1.146 -17.021 1.00 97.88 110 MET A N 1
ATOM 871 C CA . MET A 1 110 ? 7.775 -1.900 -17.630 1.00 97.88 110 MET A CA 1
ATOM 872 C C . MET A 1 110 ? 7.294 -2.811 -18.763 1.00 97.88 110 MET A C 1
ATOM 874 O O . MET A 1 110 ? 7.919 -2.865 -19.819 1.00 97.88 110 MET A O 1
ATOM 878 N N . ARG A 1 111 ? 6.164 -3.504 -18.574 1.00 98.12 111 ARG A N 1
ATOM 879 C CA . ARG A 1 111 ? 5.590 -4.369 -19.612 1.00 98.12 111 ARG A CA 1
ATOM 880 C C . ARG A 1 111 ? 5.219 -3.586 -20.870 1.00 98.12 111 ARG A C 1
ATOM 882 O O . ARG A 1 111 ? 5.444 -4.084 -21.966 1.00 98.12 111 ARG A O 1
ATOM 889 N N . GLU A 1 112 ? 4.681 -2.380 -20.725 1.00 98.12 112 GLU A N 1
ATOM 890 C CA . GLU A 1 112 ? 4.344 -1.526 -21.868 1.00 98.12 112 GLU A CA 1
ATOM 891 C C . GLU A 1 112 ? 5.595 -1.089 -22.642 1.00 98.12 112 GLU A C 1
ATOM 893 O O . GLU A 1 112 ? 5.619 -1.159 -23.870 1.00 98.12 112 GLU A O 1
ATOM 898 N N . VAL A 1 113 ? 6.668 -0.722 -21.932 1.00 97.94 113 VAL A N 1
ATOM 899 C CA . VAL A 1 113 ? 7.969 -0.413 -22.550 1.00 97.94 113 VAL A CA 1
ATOM 900 C C . VAL A 1 113 ? 8.501 -1.623 -23.320 1.00 97.94 113 VAL A C 1
ATOM 902 O O . VAL A 1 113 ? 8.907 -1.486 -24.471 1.00 97.94 113 VAL A O 1
ATOM 905 N N . VAL A 1 114 ? 8.450 -2.818 -22.722 1.00 97.44 114 VAL A N 1
ATOM 906 C CA . VAL A 1 114 ? 8.865 -4.065 -23.385 1.00 97.44 114 VAL A CA 1
ATOM 907 C C . VAL A 1 114 ? 8.051 -4.315 -24.655 1.00 97.44 114 VAL A C 1
ATOM 909 O O . VAL A 1 114 ? 8.641 -4.617 -25.686 1.00 97.44 114 VAL A O 1
ATOM 912 N N . LEU A 1 115 ? 6.729 -4.119 -24.632 1.00 97.19 115 LEU A N 1
ATOM 913 C CA . LEU A 1 115 ? 5.879 -4.281 -25.818 1.00 97.19 115 LEU A CA 1
ATOM 914 C C . LEU A 1 115 ? 6.246 -3.305 -26.941 1.00 97.19 115 LEU A C 1
ATOM 916 O O . LEU A 1 115 ? 6.247 -3.686 -28.111 1.00 97.19 115 LEU A O 1
ATOM 920 N N . LYS A 1 116 ? 6.568 -2.052 -26.605 1.00 95.69 116 LYS A N 1
ATOM 921 C CA . LYS A 1 116 ? 7.032 -1.063 -27.587 1.00 95.69 116 LYS A CA 1
ATOM 922 C C . LYS A 1 116 ? 8.377 -1.450 -28.194 1.00 95.69 116 LYS A C 1
ATOM 924 O O . LYS A 1 116 ? 8.534 -1.386 -29.410 1.00 95.69 116 LYS A O 1
ATOM 929 N N . ILE A 1 117 ? 9.303 -1.938 -27.371 1.00 94.12 117 ILE A N 1
ATOM 930 C CA . ILE A 1 117 ? 10.579 -2.478 -27.846 1.00 94.12 117 ILE A CA 1
ATOM 931 C C . ILE A 1 117 ? 10.338 -3.679 -28.766 1.00 94.12 117 ILE A C 1
ATOM 933 O O . ILE A 1 117 ? 10.884 -3.723 -29.860 1.00 94.12 117 ILE A O 1
ATOM 937 N N . GLU A 1 118 ? 9.490 -4.633 -28.384 1.00 94.06 118 GLU A N 1
ATOM 938 C CA . GLU A 1 118 ? 9.156 -5.781 -29.232 1.00 94.06 118 GLU A CA 1
ATOM 939 C C . GLU A 1 118 ? 8.560 -5.345 -30.574 1.00 94.06 118 GLU A C 1
ATOM 941 O O . GLU A 1 118 ? 8.923 -5.899 -31.607 1.00 94.06 118 GLU A O 1
ATOM 946 N N . GLN A 1 119 ? 7.684 -4.333 -30.585 1.00 93.31 119 GLN A N 1
ATOM 947 C CA . GLN A 1 119 ? 7.146 -3.751 -31.819 1.00 93.31 119 GLN A CA 1
ATOM 948 C C . GLN A 1 119 ? 8.251 -3.188 -32.714 1.00 93.31 119 GLN A C 1
ATOM 950 O O . GLN A 1 119 ? 8.232 -3.444 -33.915 1.00 93.31 119 GLN A O 1
ATOM 955 N N . PHE A 1 120 ? 9.220 -2.486 -32.133 1.00 90.06 120 PHE A N 1
ATOM 956 C CA . PHE A 1 120 ? 10.386 -1.986 -32.852 1.00 90.06 120 PHE A CA 1
ATOM 957 C C . PHE A 1 120 ? 11.297 -3.102 -33.365 1.00 90.06 120 PHE A C 1
ATOM 959 O O . PHE A 1 120 ? 11.861 -2.976 -34.443 1.00 90.06 120 PHE A O 1
ATOM 966 N N . LEU A 1 121 ? 11.429 -4.207 -32.630 1.00 90.75 121 LEU A N 1
ATOM 967 C CA . LEU A 1 121 ? 12.279 -5.330 -33.024 1.00 90.75 121 LEU A CA 1
ATOM 968 C C . LEU A 1 121 ? 11.680 -6.181 -34.160 1.00 90.75 121 LEU A C 1
ATOM 970 O O . LEU A 1 121 ? 12.434 -6.840 -34.871 1.00 90.75 121 LEU A O 1
ATOM 974 N N . LYS A 1 122 ? 10.352 -6.178 -34.350 1.00 90.75 122 LYS A N 1
ATOM 975 C CA . LYS A 1 122 ? 9.644 -7.020 -35.342 1.00 90.75 122 LYS A CA 1
ATOM 976 C C . LYS A 1 122 ? 10.154 -6.936 -36.789 1.00 90.75 122 LYS A C 1
ATOM 978 O O . LYS A 1 122 ? 10.170 -7.984 -37.431 1.00 90.75 122 LYS A O 1
ATOM 983 N N . PRO A 1 123 ? 10.511 -5.760 -37.338 1.00 86.88 123 PRO A N 1
ATOM 984 C CA . PRO A 1 123 ? 10.966 -5.654 -38.723 1.00 86.88 123 PRO A CA 1
ATOM 985 C C . PRO A 1 123 ? 12.347 -6.272 -38.959 1.00 86.88 123 PRO A C 1
ATOM 987 O O . PRO A 1 123 ? 12.675 -6.572 -40.100 1.00 86.88 123 PRO A O 1
ATOM 990 N N . PHE A 1 124 ? 13.146 -6.465 -37.905 1.00 85.62 124 PHE A N 1
ATOM 991 C CA . PHE A 1 124 ? 14.518 -6.937 -38.031 1.00 85.62 124 PHE A CA 1
ATOM 992 C C . PHE A 1 124 ? 14.597 -8.464 -38.050 1.00 85.62 124 PHE A C 1
ATOM 994 O O . PHE A 1 124 ? 13.992 -9.170 -37.242 1.00 85.62 124 PHE A O 1
ATOM 1001 N N . THR A 1 125 ? 15.423 -8.992 -38.943 1.00 84.12 125 THR A N 1
ATOM 1002 C CA . THR A 1 125 ? 15.703 -10.421 -39.075 1.00 84.12 125 THR A CA 1
ATOM 1003 C C . THR A 1 125 ? 17.063 -10.788 -38.479 1.00 84.12 125 THR A C 1
ATOM 1005 O O . THR A 1 125 ? 17.951 -9.956 -38.298 1.00 84.12 125 THR A O 1
ATOM 1008 N N . LYS A 1 126 ? 17.290 -12.084 -38.211 1.00 75.56 126 LYS A N 1
ATOM 1009 C CA . LYS A 1 126 ? 18.604 -12.573 -37.743 1.00 75.56 126 LYS A CA 1
ATOM 1010 C C . LYS A 1 126 ? 19.740 -12.258 -38.724 1.00 75.56 126 LYS A C 1
ATOM 1012 O O . LYS A 1 126 ? 20.869 -12.056 -38.294 1.00 75.56 126 LYS A O 1
ATOM 1017 N N . LYS A 1 127 ? 19.441 -12.201 -40.028 1.00 70.06 127 LYS A N 1
ATOM 1018 C CA . LYS A 1 127 ? 20.414 -11.848 -41.075 1.00 70.06 127 LYS A CA 1
ATOM 1019 C C . LYS A 1 127 ? 20.849 -10.380 -40.996 1.00 70.06 127 LYS A C 1
ATOM 1021 O O . LYS A 1 127 ? 21.946 -10.057 -41.426 1.00 70.06 127 LYS A O 1
ATOM 1026 N N . GLU A 1 128 ? 20.027 -9.523 -40.396 1.00 68.94 128 GLU A N 1
ATOM 1027 C CA . GLU A 1 128 ? 20.304 -8.098 -40.174 1.00 68.94 128 GLU A CA 1
ATOM 1028 C C . GLU A 1 128 ? 21.007 -7.832 -38.831 1.00 68.94 128 GLU A C 1
ATOM 1030 O O . GLU A 1 128 ? 21.235 -6.679 -38.469 1.00 68.94 128 GLU A O 1
ATOM 1035 N N . GLY A 1 129 ? 21.379 -8.893 -38.101 1.00 74.00 129 GLY A N 1
ATOM 1036 C CA . GLY A 1 129 ? 22.130 -8.805 -36.849 1.00 74.00 129 GLY A CA 1
ATOM 1037 C C . GLY A 1 129 ? 21.296 -8.387 -35.637 1.00 74.00 129 GLY A C 1
ATOM 1038 O O . GLY A 1 129 ? 21.827 -7.758 -34.724 1.00 74.00 129 GLY A O 1
ATOM 1039 N N . LEU A 1 130 ? 20.002 -8.734 -35.626 1.00 84.19 130 LEU A N 1
ATOM 1040 C CA . LEU A 1 130 ? 19.081 -8.487 -34.514 1.00 84.19 130 LEU A CA 1
ATOM 1041 C C . LEU A 1 130 ? 19.636 -9.000 -33.173 1.00 84.19 130 LEU A C 1
ATOM 1043 O O . LEU A 1 130 ? 19.900 -10.194 -33.010 1.00 84.19 130 LEU A O 1
ATOM 1047 N N . VAL A 1 131 ? 19.681 -8.110 -32.180 1.00 86.62 131 VAL A N 1
ATOM 1048 C CA . VAL A 1 131 ? 19.941 -8.443 -30.775 1.00 86.62 131 VAL A CA 1
ATOM 1049 C C . VAL A 1 131 ? 18.723 -8.055 -29.944 1.00 86.62 131 VAL A C 1
ATOM 1051 O O . VAL A 1 131 ? 18.300 -6.900 -29.946 1.00 86.62 131 VAL A O 1
ATOM 1054 N N . ASN A 1 132 ? 18.149 -9.016 -29.218 1.00 89.69 132 ASN A N 1
ATOM 1055 C CA . ASN A 1 132 ? 17.033 -8.736 -28.320 1.00 89.69 132 ASN A CA 1
ATOM 1056 C C . ASN A 1 132 ? 17.543 -8.045 -27.045 1.00 89.69 132 ASN A C 1
ATOM 1058 O O . ASN A 1 132 ? 18.386 -8.594 -26.336 1.00 89.69 132 ASN A O 1
ATOM 1062 N N . PHE A 1 133 ? 17.014 -6.856 -26.756 1.00 91.56 133 PHE A N 1
ATOM 1063 C CA . PHE A 1 133 ? 17.369 -6.058 -25.583 1.00 91.56 133 PHE A CA 1
ATOM 1064 C C . PHE A 1 133 ? 16.189 -5.809 -24.631 1.00 91.56 133 PHE A C 1
ATOM 1066 O O . PHE A 1 133 ? 16.299 -4.968 -23.744 1.00 91.56 133 PHE A O 1
ATOM 1073 N N . THR A 1 134 ? 15.067 -6.530 -24.749 1.00 94.06 134 THR A N 1
ATOM 1074 C CA . THR A 1 134 ? 13.902 -6.337 -23.858 1.00 94.06 134 THR A CA 1
ATOM 1075 C C . THR A 1 134 ? 14.237 -6.560 -22.382 1.00 94.06 134 THR A C 1
ATOM 1077 O O . THR A 1 134 ? 13.681 -5.885 -21.517 1.00 94.06 134 THR A O 1
ATOM 1080 N N . SER A 1 135 ? 15.199 -7.439 -22.082 1.00 94.31 135 SER A N 1
ATOM 1081 C CA . SER A 1 135 ? 15.669 -7.732 -20.721 1.00 94.31 135 SER A CA 1
ATOM 1082 C C . SER A 1 135 ? 16.381 -6.565 -20.033 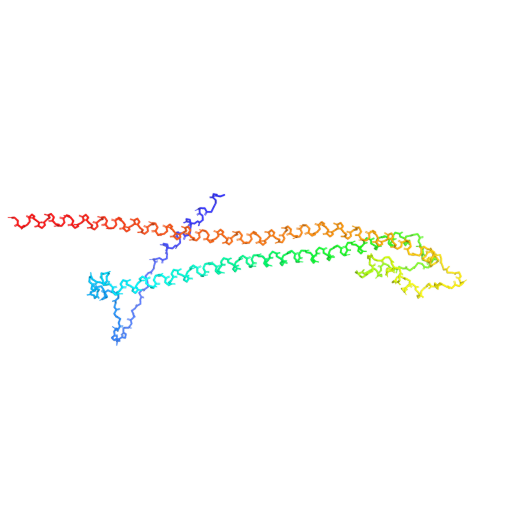1.00 94.31 135 SER A C 1
ATOM 1084 O O . SER A 1 135 ? 16.698 -6.656 -18.851 1.00 94.31 135 SER A O 1
ATOM 1086 N N . VAL A 1 136 ? 16.682 -5.486 -20.759 1.00 95.25 136 VAL A N 1
ATOM 1087 C CA . VAL A 1 136 ? 17.327 -4.294 -20.202 1.00 95.25 136 VAL A CA 1
ATOM 1088 C C . VAL A 1 136 ? 16.364 -3.445 -19.364 1.00 95.25 136 VAL A C 1
ATOM 1090 O O . VAL A 1 136 ? 16.808 -2.659 -18.526 1.00 95.25 136 VAL A O 1
ATOM 1093 N N . VAL A 1 137 ? 15.055 -3.575 -19.608 1.00 96.94 137 VAL A N 1
ATOM 1094 C CA . VAL A 1 137 ? 14.022 -2.779 -18.943 1.00 96.94 137 VAL A CA 1
ATOM 1095 C C . VAL A 1 137 ? 13.939 -3.198 -17.480 1.00 96.94 137 VAL A C 1
ATOM 1097 O O . VAL A 1 137 ? 13.770 -4.374 -17.164 1.00 96.94 137 VAL A O 1
ATOM 1100 N N . ASN A 1 138 ? 14.046 -2.227 -16.582 1.00 96.62 138 ASN A N 1
ATOM 1101 C CA . ASN A 1 138 ? 13.973 -2.425 -15.143 1.00 96.62 138 ASN A CA 1
ATOM 1102 C C . ASN A 1 138 ? 13.312 -1.220 -14.462 1.00 96.62 138 ASN A C 1
ATOM 1104 O O . ASN A 1 138 ? 12.985 -0.217 -15.100 1.00 96.62 138 ASN A O 1
ATOM 1108 N N . GLU A 1 139 ? 13.132 -1.315 -13.145 1.00 95.50 139 GLU A N 1
ATOM 1109 C CA . GLU A 1 139 ? 12.433 -0.300 -12.353 1.00 95.50 139 GLU A CA 1
ATOM 1110 C C . GLU A 1 139 ? 13.113 1.077 -12.393 1.00 95.50 139 GLU A C 1
ATOM 1112 O O . GLU A 1 139 ? 12.433 2.096 -12.278 1.00 95.50 139 GLU A O 1
ATOM 1117 N N . ALA A 1 140 ? 14.433 1.121 -12.596 1.00 94.88 140 ALA A N 1
ATOM 1118 C CA . ALA A 1 140 ? 15.209 2.356 -12.593 1.00 94.88 140 ALA A CA 1
ATOM 1119 C C . ALA A 1 140 ? 15.178 3.097 -13.939 1.00 94.88 140 ALA A C 1
ATOM 1121 O O . ALA A 1 140 ? 15.361 4.313 -13.960 1.00 94.88 140 ALA A O 1
ATOM 1122 N N . ASN A 1 141 ? 14.953 2.400 -15.060 1.00 95.88 141 ASN A N 1
ATOM 1123 C CA . ASN A 1 141 ? 15.107 2.994 -16.392 1.00 95.88 141 ASN A CA 1
ATOM 1124 C C . ASN A 1 141 ? 13.811 3.130 -17.201 1.00 95.88 141 ASN A C 1
ATOM 1126 O O . ASN A 1 141 ? 13.756 3.979 -18.085 1.00 95.88 141 ASN A O 1
ATOM 1130 N N . PHE A 1 142 ? 12.745 2.384 -16.899 1.00 96.50 142 PHE A N 1
ATOM 1131 C CA . PHE A 1 142 ? 11.553 2.358 -17.762 1.00 96.50 142 PHE A CA 1
ATOM 1132 C C . PHE A 1 142 ? 10.817 3.706 -17.875 1.00 96.50 142 PHE A C 1
ATOM 1134 O O . PHE A 1 142 ? 10.086 3.927 -18.838 1.00 96.50 142 PHE A O 1
ATOM 1141 N N . LYS A 1 143 ? 11.009 4.609 -16.903 1.00 96.38 143 LYS A N 1
ATOM 1142 C CA . LYS A 1 143 ? 10.436 5.967 -16.898 1.00 96.38 143 LYS A CA 1
ATOM 1143 C C . LYS A 1 143 ? 11.353 7.026 -17.509 1.00 96.38 143 LYS A C 1
ATOM 1145 O O . LYS A 1 143 ? 10.961 8.183 -17.592 1.00 96.38 143 LYS A O 1
ATOM 1150 N N . SER A 1 144 ? 12.579 6.677 -17.891 1.00 95.88 144 SER A N 1
ATOM 1151 C CA . SER A 1 144 ? 13.564 7.639 -18.378 1.00 95.88 144 SER A CA 1
ATOM 1152 C C . SER A 1 144 ? 14.131 7.179 -19.709 1.00 95.88 144 SER A C 1
ATOM 1154 O O . SER A 1 144 ? 14.851 6.187 -19.791 1.00 95.88 144 SER A O 1
ATOM 1156 N N . ALA A 1 145 ? 13.825 7.934 -20.760 1.00 95.00 145 ALA A N 1
ATOM 1157 C CA . ALA A 1 145 ? 14.314 7.649 -22.100 1.00 95.00 145 ALA A CA 1
ATOM 1158 C C . ALA A 1 145 ? 15.844 7.645 -22.172 1.00 95.00 145 ALA A C 1
ATOM 1160 O O . ALA A 1 145 ? 16.416 6.784 -22.832 1.00 95.00 145 ALA A O 1
ATOM 1161 N N . THR A 1 146 ? 16.504 8.567 -21.466 1.00 94.19 146 THR A N 1
ATOM 1162 C CA . THR A 1 146 ? 17.968 8.652 -21.421 1.00 94.19 146 THR A CA 1
ATOM 1163 C C . THR A 1 146 ? 18.565 7.443 -20.714 1.00 94.19 146 THR A C 1
ATOM 1165 O O . THR A 1 146 ? 19.402 6.761 -21.296 1.00 94.19 146 THR A O 1
ATOM 1168 N N . ALA A 1 147 ? 18.068 7.096 -19.523 1.00 95.50 147 ALA A N 1
ATOM 1169 C CA . ALA A 1 147 ? 18.559 5.937 -18.776 1.00 95.50 147 ALA A CA 1
ATOM 1170 C C . ALA A 1 147 ? 18.302 4.618 -19.524 1.00 95.50 147 ALA A C 1
ATOM 1172 O O . ALA A 1 147 ? 19.136 3.708 -19.507 1.00 95.50 147 ALA A O 1
ATOM 1173 N N . LEU A 1 148 ? 17.152 4.503 -20.198 1.00 95.50 148 LEU A N 1
ATOM 1174 C CA . LEU A 1 148 ? 16.816 3.342 -21.018 1.00 95.50 148 LEU A CA 1
ATOM 1175 C C . LEU A 1 148 ? 17.735 3.246 -22.242 1.00 95.50 148 LEU A C 1
ATOM 1177 O O . LEU A 1 148 ? 18.289 2.178 -22.497 1.00 95.50 148 LEU A O 1
ATOM 1181 N N . HIS A 1 149 ? 17.945 4.357 -22.951 1.00 93.06 149 HIS A N 1
ATOM 1182 C CA . HIS A 1 149 ? 18.851 4.439 -24.095 1.00 93.06 149 HIS A CA 1
ATOM 1183 C C . HIS A 1 149 ? 20.293 4.093 -23.698 1.00 93.06 149 HIS A C 1
ATOM 1185 O O . HIS A 1 149 ? 20.915 3.245 -24.331 1.00 93.06 149 HIS A O 1
ATOM 1191 N N . GLU A 1 150 ? 20.811 4.666 -22.610 1.00 92.94 150 GLU A N 1
ATOM 1192 C CA . GLU A 1 150 ? 22.141 4.348 -22.075 1.00 92.94 150 GLU A CA 1
ATOM 1193 C C . GLU A 1 150 ? 22.278 2.863 -21.727 1.00 92.94 150 GLU A C 1
ATOM 1195 O O . GLU A 1 150 ? 23.274 2.226 -22.077 1.00 92.94 150 GLU A O 1
ATOM 1200 N N . SER A 1 151 ? 21.259 2.286 -21.081 1.00 93.81 151 SER A N 1
ATOM 1201 C CA . SER A 1 151 ? 21.255 0.861 -20.744 1.00 93.81 151 SER A CA 1
ATOM 1202 C C . SER A 1 151 ? 21.286 -0.014 -22.005 1.00 93.81 151 SER A C 1
ATOM 1204 O O . SER A 1 151 ? 22.007 -1.015 -22.039 1.00 93.81 151 SER A O 1
ATOM 1206 N N . VAL A 1 152 ? 20.546 0.371 -23.053 1.00 92.94 152 VAL A N 1
ATOM 1207 C CA . VAL A 1 152 ? 20.533 -0.331 -24.345 1.00 92.94 152 VAL A CA 1
ATOM 1208 C C . VAL A 1 152 ? 21.866 -0.208 -25.065 1.00 92.94 152 VAL A C 1
ATOM 1210 O O . VAL A 1 152 ? 22.431 -1.231 -25.440 1.00 92.94 152 VAL A O 1
ATOM 1213 N N . VAL A 1 153 ? 22.406 1.001 -25.221 1.00 90.88 153 VAL A N 1
ATOM 1214 C CA . VAL A 1 153 ? 23.707 1.228 -25.869 1.00 90.88 153 VAL A CA 1
ATOM 1215 C C . VAL A 1 153 ? 24.802 0.440 -25.154 1.00 90.88 153 VAL A C 1
ATOM 1217 O O . VAL A 1 153 ? 25.598 -0.241 -25.800 1.00 90.88 153 VAL A O 1
ATOM 1220 N N . LYS A 1 154 ? 24.802 0.437 -23.816 1.00 92.25 154 LYS A N 1
ATOM 1221 C CA . LYS A 1 154 ? 25.749 -0.351 -23.020 1.00 92.25 154 LYS A CA 1
ATOM 1222 C C . LYS A 1 154 ? 25.628 -1.848 -23.306 1.00 92.25 154 LYS A C 1
ATOM 1224 O O . LYS A 1 154 ? 26.646 -2.509 -23.503 1.00 92.25 154 LYS A O 1
ATOM 1229 N N . LEU A 1 155 ? 24.411 -2.390 -23.355 1.00 91.44 155 LEU A N 1
ATOM 1230 C CA . LEU A 1 155 ? 24.173 -3.804 -23.664 1.00 91.44 155 LEU A CA 1
ATOM 1231 C C . LEU A 1 155 ? 24.619 -4.146 -25.092 1.00 91.44 155 LEU A C 1
ATOM 1233 O O . LEU A 1 155 ? 25.306 -5.146 -25.305 1.00 91.44 155 LEU A O 1
ATOM 1237 N N . LEU A 1 156 ? 24.263 -3.293 -26.051 1.00 89.94 156 LEU A N 1
ATOM 1238 C CA . LEU A 1 156 ? 24.523 -3.495 -27.471 1.00 89.94 156 LEU A CA 1
ATOM 1239 C C . LEU A 1 156 ? 25.970 -3.215 -27.870 1.00 89.94 156 LEU A C 1
ATOM 1241 O O . LEU A 1 156 ? 26.390 -3.736 -28.892 1.00 89.94 156 LEU A O 1
ATOM 1245 N N . SER A 1 157 ? 26.762 -2.494 -27.073 1.00 88.06 157 SER A N 1
ATOM 1246 C CA . SER A 1 157 ? 28.177 -2.199 -27.373 1.00 88.06 157 SER A CA 1
ATOM 1247 C C . SER A 1 157 ? 29.047 -3.442 -27.627 1.00 88.06 157 SER A C 1
ATOM 1249 O O . SER A 1 157 ? 30.081 -3.361 -28.281 1.00 88.06 157 SER A O 1
ATOM 1251 N N . LYS A 1 158 ? 28.613 -4.620 -27.158 1.00 85.38 158 LYS A N 1
ATOM 1252 C CA . LYS A 1 158 ? 29.264 -5.911 -27.441 1.00 85.38 158 LYS A CA 1
ATOM 1253 C C . LYS A 1 158 ? 29.038 -6.414 -28.872 1.00 85.38 158 LYS A C 1
ATOM 1255 O O . LYS A 1 158 ? 29.805 -7.239 -29.347 1.00 85.38 158 LYS A O 1
ATOM 1260 N N . SER A 1 159 ? 27.949 -5.989 -29.511 1.00 84.06 159 SER A N 1
ATOM 1261 C CA . SER A 1 159 ? 27.497 -6.449 -30.837 1.00 84.06 159 SER A CA 1
ATOM 1262 C C . SER A 1 159 ? 27.463 -5.328 -31.886 1.00 84.06 159 SER A C 1
ATOM 1264 O O . SER A 1 159 ? 27.555 -5.605 -33.076 1.00 84.06 159 SER A O 1
ATOM 1266 N N . CYS A 1 160 ? 27.349 -4.072 -31.450 1.00 85.19 160 CYS A N 1
ATOM 1267 C CA . CYS A 1 160 ? 27.265 -2.864 -32.262 1.00 85.19 160 CYS A CA 1
ATOM 1268 C C . CYS A 1 160 ? 28.463 -1.949 -31.982 1.00 85.19 160 CYS A C 1
ATOM 1270 O O . CYS A 1 160 ? 28.744 -1.634 -30.825 1.00 85.19 160 CYS A O 1
ATOM 1272 N N . LYS A 1 161 ? 29.133 -1.472 -33.037 1.00 83.31 161 LYS A N 1
ATOM 1273 C CA . LYS A 1 161 ? 30.223 -0.486 -32.951 1.00 83.31 161 LYS A CA 1
ATOM 1274 C C . LYS A 1 161 ? 29.694 0.945 -33.119 1.00 83.31 161 LYS A C 1
ATOM 1276 O O . LYS A 1 161 ? 29.879 1.558 -34.169 1.00 83.31 161 LYS A O 1
ATOM 1281 N N . PHE A 1 162 ? 29.038 1.462 -32.084 1.00 82.25 162 PHE A N 1
ATOM 1282 C CA . PHE A 1 162 ? 28.535 2.842 -32.066 1.00 82.25 162 PHE A CA 1
ATOM 1283 C C . PHE A 1 162 ? 29.676 3.869 -32.171 1.00 82.25 162 PHE A C 1
ATOM 1285 O O . PHE A 1 162 ? 30.748 3.660 -31.600 1.00 82.25 162 PHE A O 1
ATOM 1292 N N . GLY A 1 163 ? 29.453 4.980 -32.877 1.00 75.81 163 GLY A N 1
ATOM 1293 C CA . GLY A 1 163 ? 30.410 6.084 -33.009 1.00 75.81 163 GLY A CA 1
ATOM 1294 C C . GLY A 1 163 ? 31.627 5.790 -33.893 1.00 75.81 163 GLY A C 1
ATOM 1295 O O . GLY A 1 163 ? 32.572 6.581 -33.920 1.00 75.81 163 GLY A O 1
ATOM 1296 N N . SER A 1 164 ? 31.635 4.661 -34.608 1.00 73.94 164 SER A N 1
ATOM 1297 C CA . SER A 1 164 ? 32.703 4.302 -35.545 1.00 73.94 164 SER A CA 1
ATOM 1298 C C . SER A 1 164 ? 32.360 4.727 -36.980 1.00 73.94 164 SER A C 1
ATOM 1300 O O . SER A 1 164 ? 31.196 4.849 -37.342 1.00 73.94 164 SER A O 1
ATOM 1302 N N . LYS A 1 165 ? 33.378 4.943 -37.827 1.00 66.88 165 LYS A N 1
ATOM 1303 C CA . LYS A 1 165 ? 33.188 5.192 -39.274 1.00 66.88 165 LYS A CA 1
ATOM 1304 C C . LYS A 1 165 ? 32.869 3.912 -40.066 1.00 66.88 165 LYS A C 1
ATOM 1306 O O . LYS A 1 165 ? 32.759 3.968 -41.288 1.00 66.88 165 LYS A O 1
ATOM 1311 N N . GLU A 1 166 ? 32.800 2.759 -39.401 1.00 66.88 166 GLU A N 1
ATOM 1312 C CA . GLU A 1 166 ? 32.496 1.482 -40.040 1.00 66.88 166 GLU A CA 1
ATOM 1313 C C . GLU A 1 166 ? 30.992 1.373 -40.326 1.00 66.88 166 GLU A C 1
ATOM 1315 O O . GLU A 1 166 ? 30.166 1.823 -39.535 1.00 66.88 166 GLU A O 1
ATOM 1320 N N . ILE A 1 167 ? 30.627 0.745 -41.448 1.00 63.81 167 ILE A N 1
ATOM 1321 C CA . ILE A 1 167 ? 29.224 0.471 -41.776 1.00 63.81 167 ILE A CA 1
ATOM 1322 C C . ILE A 1 167 ? 28.717 -0.601 -40.802 1.00 63.81 167 ILE A C 1
ATOM 1324 O O . ILE A 1 167 ? 28.993 -1.790 -40.973 1.00 63.81 167 ILE A O 1
ATOM 1328 N N . GLY A 1 168 ? 27.996 -0.177 -39.761 1.00 69.44 168 GLY A N 1
ATOM 1329 C CA . GLY A 1 168 ? 27.283 -1.075 -38.857 1.00 69.44 168 GLY A CA 1
ATOM 1330 C C . GLY A 1 168 ? 26.184 -1.853 -39.586 1.00 69.44 168 GLY A C 1
ATOM 1331 O O . GLY A 1 168 ? 25.774 -1.500 -40.697 1.00 69.44 168 GLY A O 1
ATOM 1332 N N . ASN A 1 169 ? 25.683 -2.928 -38.972 1.00 81.69 169 ASN A N 1
ATOM 1333 C CA . ASN A 1 169 ? 24.519 -3.631 -39.516 1.00 81.69 169 ASN A CA 1
ATOM 1334 C C . ASN A 1 169 ? 23.264 -2.729 -39.464 1.00 81.69 169 ASN A C 1
ATOM 1336 O O . ASN A 1 169 ? 23.217 -1.735 -38.733 1.00 81.69 169 ASN A O 1
ATOM 1340 N N . VAL A 1 170 ? 22.236 -3.077 -40.247 1.00 85.12 170 VAL A N 1
ATOM 1341 C CA . VAL A 1 170 ? 20.996 -2.282 -40.370 1.00 85.12 170 VAL A CA 1
ATOM 1342 C C . VAL A 1 170 ? 20.374 -1.995 -38.998 1.00 85.12 170 VAL A C 1
ATOM 1344 O O . VAL A 1 170 ? 19.903 -0.886 -38.744 1.00 85.12 170 VAL A O 1
ATOM 1347 N N . PHE A 1 171 ? 20.433 -2.966 -38.086 1.00 86.62 171 PHE A N 1
ATOM 1348 C CA . PHE A 1 171 ? 19.923 -2.842 -36.725 1.00 86.62 171 PHE A CA 1
ATOM 1349 C C . PHE A 1 171 ? 20.682 -1.792 -35.890 1.00 86.62 171 PHE A C 1
ATOM 1351 O O . PHE A 1 171 ? 20.067 -0.865 -35.364 1.00 86.62 171 PHE A O 1
ATOM 1358 N N . CYS A 1 172 ? 22.009 -1.892 -35.802 1.00 86.88 172 CYS A N 1
ATOM 1359 C CA . CYS A 1 172 ? 22.857 -0.984 -35.030 1.00 86.88 172 CYS A CA 1
ATOM 1360 C C . CYS A 1 172 ? 22.776 0.450 -35.563 1.00 86.88 172 CYS A C 1
ATOM 1362 O O . CYS A 1 172 ? 22.631 1.378 -34.770 1.00 86.88 172 CYS A O 1
ATOM 1364 N N . ASN A 1 173 ? 22.776 0.621 -36.890 1.00 84.75 173 ASN A N 1
ATOM 1365 C CA . ASN A 1 173 ? 22.618 1.935 -37.514 1.00 84.75 173 ASN A CA 1
ATOM 1366 C C . ASN A 1 173 ? 21.260 2.544 -37.150 1.00 84.75 173 ASN A C 1
ATOM 1368 O O . ASN A 1 173 ? 21.180 3.715 -36.798 1.00 84.75 173 ASN A O 1
ATOM 1372 N N . THR A 1 174 ? 20.186 1.749 -37.180 1.00 84.56 174 THR A N 1
ATOM 1373 C CA . THR A 1 174 ? 18.849 2.244 -36.820 1.00 84.56 174 THR A CA 1
ATOM 1374 C C . THR A 1 174 ? 18.788 2.702 -35.362 1.00 84.56 174 THR A C 1
ATOM 1376 O O . THR A 1 174 ? 18.220 3.754 -35.079 1.00 84.56 174 THR A O 1
ATOM 1379 N N . ILE A 1 175 ? 19.401 1.956 -34.436 1.00 86.00 175 ILE A N 1
ATOM 1380 C CA . ILE A 1 175 ? 19.504 2.358 -33.024 1.00 86.00 175 ILE A CA 1
ATOM 1381 C C . ILE A 1 175 ? 20.291 3.670 -32.877 1.00 86.00 175 ILE A C 1
ATOM 1383 O O . ILE A 1 175 ? 19.859 4.557 -32.143 1.00 86.00 175 ILE A O 1
ATOM 1387 N N . GLU A 1 176 ? 21.407 3.813 -33.593 1.00 84.38 176 GLU A N 1
ATOM 1388 C CA . GLU A 1 176 ? 22.275 4.994 -33.539 1.00 84.38 176 GLU A CA 1
ATOM 1389 C C . GLU A 1 176 ? 21.608 6.251 -34.124 1.00 84.38 176 GLU A C 1
ATOM 1391 O O . GLU A 1 176 ? 21.656 7.314 -33.505 1.00 84.38 176 GLU A O 1
ATOM 1396 N N . TYR A 1 177 ? 20.916 6.132 -35.263 1.00 80.69 177 TYR A N 1
ATOM 1397 C CA . TYR A 1 177 ? 20.237 7.257 -35.919 1.00 80.69 177 TYR A CA 1
ATOM 1398 C C . TYR A 1 177 ? 18.916 7.656 -35.255 1.00 80.69 177 TYR A C 1
ATOM 1400 O O . TYR A 1 177 ? 18.603 8.846 -35.192 1.00 80.69 177 TYR A O 1
ATOM 1408 N N . ASN A 1 178 ? 18.132 6.696 -34.751 1.00 78.31 178 ASN A N 1
ATOM 1409 C CA . ASN A 1 178 ? 16.891 7.015 -34.037 1.00 78.31 178 ASN A CA 1
ATOM 1410 C C . ASN A 1 178 ? 17.172 7.738 -32.713 1.00 78.31 178 ASN A C 1
ATOM 1412 O O . ASN A 1 178 ? 16.357 8.555 -32.264 1.00 78.31 178 ASN A O 1
ATOM 1416 N N . GLY A 1 179 ? 18.326 7.447 -32.102 1.00 75.75 179 GLY A N 1
ATOM 1417 C CA . GLY A 1 179 ? 18.802 8.075 -30.878 1.00 75.75 179 GLY A CA 1
ATOM 1418 C C . GLY A 1 179 ? 17.750 8.072 -29.769 1.00 75.75 179 GLY A C 1
ATOM 1419 O O . GLY A 1 179 ? 16.910 7.181 -29.662 1.00 75.75 179 GLY A O 1
ATOM 1420 N N . ILE A 1 180 ? 17.751 9.120 -28.947 1.00 84.44 180 ILE A N 1
ATOM 1421 C CA . ILE A 1 180 ? 16.868 9.243 -27.773 1.00 84.44 180 ILE A CA 1
ATOM 1422 C C . ILE A 1 180 ? 15.385 9.428 -28.160 1.00 84.44 180 ILE A C 1
ATOM 1424 O O . ILE A 1 180 ? 14.496 9.160 -27.349 1.00 84.44 180 ILE A O 1
ATOM 1428 N N . LYS A 1 181 ? 15.077 9.860 -29.392 1.00 87.75 181 LYS A N 1
ATOM 1429 C CA . LYS A 1 181 ? 13.706 10.207 -29.806 1.00 87.75 181 LYS A CA 1
ATOM 1430 C C . LYS A 1 181 ? 12.755 9.015 -29.712 1.00 87.75 181 LYS A C 1
ATOM 1432 O O . LYS A 1 181 ? 11.653 9.157 -29.187 1.00 87.75 181 LYS A O 1
ATOM 1437 N N . GLU A 1 182 ? 13.184 7.850 -30.177 1.00 88.06 182 GLU A N 1
ATOM 1438 C CA . GLU A 1 182 ? 12.343 6.654 -30.150 1.00 88.06 182 GLU A CA 1
ATOM 1439 C C . GLU A 1 182 ? 12.155 6.141 -28.712 1.00 88.06 182 GLU A C 1
ATOM 1441 O O . GLU A 1 182 ? 11.045 5.812 -28.292 1.00 88.06 182 GLU A O 1
ATOM 1446 N N . PHE A 1 183 ? 13.214 6.212 -27.903 1.00 91.19 183 PHE A N 1
ATOM 1447 C CA . PHE A 1 183 ? 13.181 5.871 -26.480 1.00 91.19 183 PHE A CA 1
ATOM 1448 C C . PHE A 1 183 ? 12.268 6.787 -25.661 1.00 91.19 183 PHE A C 1
ATOM 1450 O O . PHE A 1 183 ? 11.667 6.325 -24.689 1.00 91.19 183 PHE A O 1
ATOM 1457 N N . ASN A 1 184 ? 12.098 8.053 -26.067 1.00 94.56 184 ASN A N 1
ATOM 1458 C CA . ASN A 1 184 ? 11.084 8.932 -25.482 1.00 94.56 184 ASN A CA 1
ATOM 1459 C C . ASN A 1 184 ? 9.684 8.354 -25.672 1.00 94.56 184 ASN A C 1
ATOM 1461 O O . ASN A 1 184 ? 8.907 8.343 -24.722 1.00 94.56 184 ASN A O 1
ATOM 1465 N N . SER A 1 185 ? 9.364 7.829 -26.857 1.00 94.56 185 SER A N 1
ATOM 1466 C CA . SER A 1 185 ? 8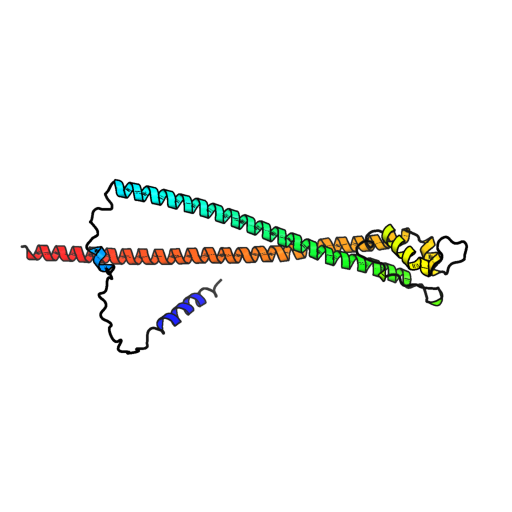.047 7.237 -27.105 1.00 94.56 185 SER A CA 1
ATOM 1467 C C . SER A 1 185 ? 7.794 6.012 -26.214 1.00 94.56 185 SER A C 1
ATOM 1469 O O . SER A 1 185 ? 6.701 5.855 -25.665 1.00 94.56 185 SER A O 1
ATOM 1471 N N . TYR A 1 186 ? 8.823 5.185 -25.994 1.00 94.94 186 TYR A N 1
ATOM 1472 C CA . TYR A 1 186 ? 8.731 3.997 -25.147 1.00 94.94 186 TYR A CA 1
ATOM 1473 C C . TYR A 1 186 ? 8.534 4.380 -23.684 1.00 94.94 186 TYR A C 1
ATOM 1475 O O . TYR A 1 186 ? 7.595 3.903 -23.046 1.00 94.94 186 TYR A O 1
ATOM 1483 N N . ALA A 1 187 ? 9.378 5.280 -23.171 1.00 96.75 187 ALA A N 1
ATOM 1484 C CA . ALA A 1 187 ? 9.292 5.761 -21.799 1.00 96.75 187 ALA A CA 1
ATOM 1485 C C . ALA A 1 187 ? 7.936 6.430 -21.533 1.00 96.75 187 ALA A C 1
ATOM 1487 O O . ALA A 1 187 ? 7.307 6.142 -20.520 1.00 96.75 187 ALA A O 1
ATOM 1488 N N . GLN A 1 188 ? 7.427 7.242 -22.466 1.00 97.12 188 GLN A N 1
ATOM 1489 C CA . GLN A 1 188 ? 6.109 7.875 -22.340 1.00 97.12 188 GLN A CA 1
ATOM 1490 C C . GLN A 1 188 ? 4.963 6.861 -22.304 1.00 97.12 188 GLN A C 1
ATOM 1492 O O . GLN A 1 188 ? 4.044 7.005 -21.496 1.00 97.12 188 GLN A O 1
ATOM 1497 N N . ALA A 1 189 ? 5.022 5.802 -23.118 1.00 97.25 189 ALA A N 1
ATOM 1498 C CA . ALA A 1 189 ? 4.048 4.714 -23.045 1.00 97.25 189 ALA A CA 1
ATOM 1499 C C . ALA A 1 189 ? 4.099 4.012 -21.674 1.00 97.25 189 ALA A C 1
ATOM 1501 O O . ALA A 1 189 ? 3.059 3.788 -21.050 1.00 97.25 189 ALA A O 1
ATOM 1502 N N . GLY A 1 190 ? 5.307 3.743 -21.169 1.00 97.88 190 GLY A N 1
ATOM 1503 C CA . GLY A 1 190 ? 5.535 3.182 -19.837 1.00 97.88 190 GLY A CA 1
ATOM 1504 C C . GLY A 1 190 ? 5.001 4.057 -18.703 1.00 97.88 190 GLY A C 1
ATOM 1505 O O . GLY A 1 190 ? 4.312 3.550 -17.818 1.00 97.88 190 GLY A O 1
ATOM 1506 N N . ILE A 1 191 ? 5.274 5.365 -18.745 1.00 98.19 191 ILE A N 1
ATOM 1507 C CA . ILE A 1 191 ? 4.791 6.363 -17.777 1.00 98.19 191 ILE A CA 1
ATOM 1508 C C . ILE A 1 191 ? 3.267 6.426 -17.807 1.00 98.19 191 ILE A C 1
ATOM 1510 O O . ILE A 1 191 ? 2.628 6.246 -16.777 1.00 98.19 191 ILE A O 1
ATOM 1514 N N . THR A 1 192 ? 2.677 6.569 -18.994 1.00 98.38 192 THR A N 1
ATOM 1515 C CA . THR A 1 192 ? 1.219 6.641 -19.154 1.00 98.38 192 THR A CA 1
ATOM 1516 C C . THR A 1 192 ? 0.547 5.394 -18.581 1.00 98.38 192 THR A C 1
ATOM 1518 O O . THR A 1 192 ? -0.427 5.481 -17.830 1.00 98.38 192 THR A O 1
ATOM 1521 N N . LYS A 1 193 ? 1.085 4.205 -18.888 1.00 98.50 193 LYS A N 1
ATOM 1522 C CA . LYS A 1 193 ? 0.549 2.945 -18.368 1.00 98.50 193 LYS A CA 1
ATOM 1523 C C . LYS A 1 193 ? 0.727 2.825 -16.856 1.00 98.50 193 LYS A C 1
ATOM 1525 O O . LYS A 1 193 ? -0.187 2.338 -16.183 1.00 98.50 193 LYS A O 1
ATOM 1530 N N . TYR A 1 194 ? 1.873 3.259 -16.336 1.00 98.44 194 TYR A N 1
ATOM 1531 C CA . TYR A 1 194 ? 2.147 3.326 -14.905 1.00 98.44 194 TYR A CA 1
ATOM 1532 C C . TYR A 1 194 ? 1.125 4.223 -14.204 1.00 98.44 194 TYR A C 1
ATOM 1534 O O . TYR A 1 194 ? 0.461 3.747 -13.291 1.00 98.44 194 TYR A O 1
ATOM 1542 N N . ASP A 1 195 ? 0.933 5.463 -14.654 1.00 98.25 195 ASP A N 1
ATOM 1543 C CA . ASP A 1 195 ? 0.078 6.451 -13.987 1.00 98.25 195 ASP A CA 1
ATOM 1544 C C . ASP A 1 195 ? -1.389 6.014 -13.964 1.00 98.25 195 ASP A C 1
ATOM 1546 O O . ASP A 1 195 ? -2.038 6.045 -12.916 1.00 98.25 195 ASP A O 1
ATOM 1550 N N . VAL A 1 196 ? -1.899 5.507 -15.093 1.00 98.38 196 VAL A N 1
ATOM 1551 C CA . VAL A 1 196 ? -3.266 4.967 -15.186 1.00 98.38 196 VAL A CA 1
ATOM 1552 C C . VAL A 1 196 ? -3.453 3.780 -14.238 1.00 98.38 196 VAL A C 1
ATOM 1554 O O . VAL A 1 196 ? -4.440 3.710 -13.500 1.00 98.38 196 VAL A O 1
ATOM 1557 N N . THR A 1 197 ? -2.500 2.844 -14.232 1.00 98.31 197 THR A N 1
ATOM 1558 C CA . THR A 1 197 ? -2.572 1.657 -13.369 1.00 98.31 197 THR A CA 1
ATOM 1559 C C . THR A 1 197 ? -2.450 2.049 -11.899 1.00 98.31 197 THR A C 1
ATOM 1561 O O . THR A 1 197 ? -3.213 1.556 -11.073 1.00 98.31 197 THR A O 1
ATOM 1564 N N . PHE A 1 198 ? -1.541 2.965 -11.570 1.00 98.44 198 PHE A N 1
ATOM 1565 C CA . PHE A 1 198 ? -1.312 3.457 -10.218 1.00 98.44 198 PHE A CA 1
ATOM 1566 C C . PHE A 1 198 ? -2.557 4.143 -9.659 1.00 98.44 198 PHE A C 1
ATOM 1568 O O . PHE A 1 198 ? -2.994 3.795 -8.562 1.00 98.44 198 PHE A O 1
ATOM 1575 N N . ALA A 1 199 ? -3.176 5.050 -10.418 1.00 98.00 199 ALA A N 1
ATOM 1576 C CA . ALA A 1 199 ? -4.395 5.736 -10.002 1.00 98.00 199 ALA A CA 1
ATOM 1577 C C . ALA A 1 199 ? -5.552 4.748 -9.761 1.00 98.00 199 ALA A C 1
ATOM 1579 O O . ALA A 1 199 ? -6.207 4.790 -8.716 1.00 98.00 199 ALA A O 1
ATOM 1580 N N . SER A 1 200 ? -5.764 3.809 -10.690 1.00 98.00 200 SER A N 1
ATOM 1581 C CA . SER A 1 200 ? -6.821 2.795 -10.579 1.00 98.00 200 SER A CA 1
ATOM 1582 C C . SER A 1 200 ? -6.604 1.846 -9.395 1.00 98.00 200 SER A C 1
ATOM 1584 O O . SER A 1 200 ? -7.540 1.562 -8.641 1.00 98.00 200 SER A O 1
ATOM 1586 N N . GLN A 1 201 ? -5.382 1.332 -9.230 1.00 98.19 201 GLN A N 1
ATOM 1587 C CA . GLN A 1 201 ? -5.053 0.364 -8.183 1.00 98.19 201 GLN A CA 1
ATOM 1588 C C . GLN A 1 201 ? -5.024 1.016 -6.804 1.00 98.19 201 GLN A C 1
ATOM 1590 O O . GLN A 1 201 ? -5.565 0.448 -5.862 1.00 98.19 201 GLN A O 1
ATOM 1595 N N . THR A 1 202 ? -4.479 2.230 -6.681 1.00 97.56 202 THR A N 1
ATOM 1596 C CA . THR A 1 202 ? -4.452 2.964 -5.407 1.00 97.56 202 THR A CA 1
ATOM 1597 C C . THR A 1 202 ? -5.862 3.174 -4.878 1.00 97.56 202 THR A C 1
ATOM 1599 O O . THR A 1 202 ? -6.118 2.872 -3.716 1.00 97.56 202 THR A O 1
ATOM 1602 N N . LYS A 1 203 ? -6.799 3.610 -5.728 1.00 97.56 203 LYS A N 1
ATOM 1603 C CA . LYS A 1 203 ? -8.206 3.769 -5.343 1.00 97.56 203 LYS A CA 1
ATOM 1604 C C . LYS A 1 203 ? -8.816 2.444 -4.870 1.00 97.56 203 LYS A C 1
ATOM 1606 O O . LYS A 1 203 ? -9.284 2.346 -3.742 1.00 97.56 203 LYS A O 1
ATOM 1611 N N . THR A 1 204 ? -8.726 1.407 -5.703 1.00 97.75 204 THR A N 1
ATOM 1612 C CA . THR A 1 204 ? -9.334 0.090 -5.435 1.00 97.75 204 THR A CA 1
ATOM 1613 C C . THR A 1 204 ? -8.787 -0.558 -4.158 1.00 97.75 204 THR A C 1
ATOM 1615 O O . THR A 1 204 ? -9.545 -1.052 -3.320 1.00 97.75 204 THR A O 1
ATOM 1618 N N . LEU A 1 205 ? -7.463 -0.546 -3.984 1.00 97.81 205 LEU A N 1
ATOM 1619 C CA . LEU A 1 205 ? -6.797 -1.149 -2.831 1.00 97.81 205 LEU A CA 1
ATOM 1620 C C . LEU A 1 205 ? -7.030 -0.342 -1.554 1.00 97.81 205 LEU A C 1
ATOM 1622 O O . LEU A 1 205 ? -7.214 -0.941 -0.495 1.00 97.81 205 LEU A O 1
ATOM 1626 N N . THR A 1 206 ? -7.068 0.991 -1.640 1.00 97.31 206 THR A N 1
ATOM 1627 C CA . THR A 1 206 ? -7.369 1.851 -0.487 1.00 97.31 206 THR A CA 1
ATOM 1628 C C . THR A 1 206 ? -8.785 1.594 0.006 1.00 97.31 206 THR A C 1
ATOM 1630 O O . THR A 1 206 ? -8.966 1.283 1.182 1.00 97.31 206 THR A O 1
ATOM 1633 N N . ASP A 1 207 ? -9.773 1.610 -0.892 1.00 97.00 207 ASP A N 1
ATOM 1634 C CA . ASP A 1 207 ? -11.172 1.346 -0.546 1.00 97.00 207 ASP A CA 1
ATOM 1635 C C . ASP A 1 207 ? -11.339 -0.042 0.089 1.00 97.00 207 ASP A C 1
ATOM 1637 O O . ASP A 1 207 ? -12.005 -0.189 1.116 1.00 97.00 207 ASP A O 1
ATOM 1641 N N . THR A 1 208 ? -10.662 -1.054 -0.459 1.00 97.69 208 THR A N 1
ATOM 1642 C CA . THR A 1 208 ? -10.713 -2.431 0.054 1.00 97.69 208 THR A CA 1
ATOM 1643 C C . THR A 1 208 ? -10.069 -2.555 1.439 1.00 97.69 208 THR A C 1
ATOM 1645 O O . THR A 1 208 ? -10.687 -3.076 2.373 1.00 97.69 208 THR A O 1
ATOM 1648 N N . LYS A 1 209 ? -8.832 -2.071 1.611 1.00 97.12 209 LYS A N 1
ATOM 1649 C CA . LYS A 1 209 ? -8.083 -2.226 2.869 1.00 97.12 209 LYS A CA 1
ATOM 1650 C C . LYS A 1 209 ? -8.668 -1.357 3.982 1.00 97.12 209 LYS A C 1
ATOM 1652 O O . LYS A 1 209 ? -8.897 -1.853 5.085 1.00 97.12 209 LYS A O 1
ATOM 1657 N N . VAL A 1 210 ? -8.988 -0.094 3.696 1.00 96.62 210 VAL A N 1
ATOM 1658 C CA . VAL A 1 210 ? -9.643 0.808 4.659 1.00 96.62 210 VAL A CA 1
ATOM 1659 C C . VAL A 1 210 ? -11.062 0.329 4.969 1.00 96.62 210 VAL A C 1
ATOM 1661 O O . VAL A 1 210 ? -11.487 0.384 6.124 1.00 96.62 210 VAL A O 1
ATOM 1664 N N . GLY A 1 211 ? -11.787 -0.186 3.973 1.00 95.00 211 GLY A N 1
ATOM 1665 C CA . GLY A 1 211 ? -13.096 -0.810 4.160 1.00 95.00 211 GLY A CA 1
ATOM 1666 C C . GLY A 1 211 ? -13.046 -1.977 5.147 1.00 95.00 211 GLY A C 1
ATOM 1667 O O . GLY A 1 211 ? -13.845 -2.017 6.083 1.00 95.00 211 GLY A O 1
ATOM 1668 N N . SER A 1 212 ? -12.058 -2.867 5.014 1.00 94.31 212 SER A N 1
ATOM 1669 C CA . SER A 1 212 ? -11.832 -3.986 5.941 1.00 94.31 212 SER A CA 1
ATOM 1670 C C . SER A 1 212 ? -11.545 -3.521 7.378 1.00 94.31 212 SER A C 1
ATOM 1672 O O . SER A 1 212 ? -12.158 -4.010 8.335 1.00 94.31 212 SER A O 1
ATOM 1674 N N . VAL A 1 213 ? -10.689 -2.504 7.547 1.00 93.69 213 VAL A N 1
ATOM 1675 C CA . VAL A 1 213 ? -10.407 -1.899 8.864 1.00 93.69 213 VAL A CA 1
ATOM 1676 C C . VAL A 1 213 ? -11.681 -1.313 9.483 1.00 93.69 213 VAL A C 1
ATOM 1678 O O . VAL A 1 213 ? -11.998 -1.585 10.644 1.00 93.69 213 VAL A O 1
ATOM 1681 N N . LYS A 1 214 ? -12.458 -0.545 8.707 1.00 92.81 214 LYS A N 1
ATOM 1682 C CA . LYS A 1 214 ? -13.720 0.057 9.168 1.00 92.81 214 LYS A CA 1
ATOM 1683 C C . LYS A 1 214 ? -14.759 -1.002 9.547 1.00 92.81 214 LYS A C 1
ATOM 1685 O O . LYS A 1 214 ? -15.403 -0.854 10.585 1.00 92.81 214 LYS A O 1
ATOM 1690 N N . ALA A 1 215 ? -14.897 -2.067 8.757 1.00 92.38 215 ALA A N 1
ATOM 1691 C CA . ALA A 1 215 ? -15.824 -3.166 9.031 1.00 92.38 215 ALA A CA 1
ATOM 1692 C C . ALA A 1 215 ? -15.478 -3.890 10.342 1.00 92.38 215 ALA A C 1
ATOM 1694 O O . ALA A 1 215 ? -16.349 -4.104 11.185 1.00 92.38 215 ALA A O 1
ATOM 1695 N N . THR A 1 216 ? -14.193 -4.176 10.552 1.00 91.12 216 THR A N 1
ATOM 1696 C CA . THR A 1 216 ? -13.689 -4.801 11.782 1.00 91.12 216 THR A CA 1
ATOM 1697 C C . THR A 1 216 ? -13.933 -3.909 13.004 1.00 91.12 216 THR A C 1
ATOM 1699 O O . THR A 1 216 ? -14.356 -4.368 14.061 1.00 91.12 216 THR A O 1
ATOM 1702 N N . TYR A 1 217 ? -13.724 -2.597 12.878 1.00 87.00 217 TYR A N 1
ATOM 1703 C CA . TYR A 1 217 ? -14.026 -1.666 13.965 1.00 87.00 217 TYR A CA 1
ATOM 1704 C C . TYR A 1 217 ? -15.527 -1.609 14.287 1.00 87.00 217 TYR A C 1
ATOM 1706 O O . TYR A 1 217 ? -15.909 -1.566 15.461 1.00 87.00 217 TYR A O 1
ATOM 1714 N N . ALA A 1 218 ? -16.379 -1.624 13.259 1.00 88.75 218 ALA A N 1
ATOM 1715 C CA . ALA A 1 218 ? -17.828 -1.611 13.418 1.00 88.75 218 ALA A CA 1
ATOM 1716 C C . ALA A 1 218 ? -18.331 -2.857 14.163 1.00 88.75 218 ALA A C 1
ATOM 1718 O O . ALA A 1 218 ? -19.133 -2.714 15.086 1.00 88.75 218 ALA A O 1
ATOM 1719 N N . SER A 1 219 ? -17.810 -4.051 13.857 1.00 85.69 219 SER A N 1
ATOM 1720 C CA . SER A 1 219 ? -18.208 -5.281 14.557 1.00 85.69 219 SER A CA 1
ATOM 1721 C C . SER A 1 219 ? -17.874 -5.234 16.050 1.00 85.69 219 SER A C 1
ATOM 1723 O O . SER A 1 219 ? -18.708 -5.606 16.878 1.00 85.69 219 SER A O 1
ATOM 1725 N N . TYR A 1 220 ? -16.701 -4.707 16.419 1.00 84.38 220 TYR A N 1
ATOM 1726 C CA . TYR A 1 220 ? -16.342 -4.515 17.827 1.00 84.38 220 TYR A CA 1
ATOM 1727 C C . TYR A 1 220 ? -17.252 -3.505 18.532 1.00 84.38 220 TYR A C 1
ATOM 1729 O O . TYR A 1 220 ? -17.621 -3.718 19.685 1.00 84.38 220 TYR A O 1
ATOM 1737 N N . GLN A 1 221 ? -17.642 -2.414 17.864 1.00 81.94 221 GLN A N 1
ATOM 1738 C CA . GLN A 1 221 ? -18.602 -1.461 18.434 1.00 81.94 221 GLN A CA 1
ATOM 1739 C C . GLN A 1 221 ? -19.965 -2.109 18.684 1.00 81.94 221 GLN A C 1
ATOM 1741 O O . GLN A 1 221 ? -20.524 -1.958 19.769 1.00 81.94 221 GLN A O 1
ATOM 1746 N N . THR A 1 222 ? -20.482 -2.876 17.722 1.00 82.50 222 THR A N 1
ATOM 1747 C CA . THR A 1 222 ? -21.752 -3.592 17.885 1.00 82.50 222 THR A CA 1
ATOM 1748 C C . THR A 1 222 ? -21.694 -4.590 19.043 1.00 82.50 222 THR A C 1
ATOM 1750 O O . THR A 1 222 ? -22.636 -4.649 19.830 1.00 82.50 222 THR A O 1
ATOM 1753 N N . ALA A 1 223 ? -20.586 -5.323 19.196 1.00 83.38 223 ALA A N 1
ATOM 1754 C CA . ALA A 1 223 ? -20.398 -6.256 20.307 1.00 83.38 223 ALA A CA 1
ATOM 1755 C C . ALA A 1 223 ? -20.407 -5.549 21.674 1.00 83.38 223 ALA A C 1
ATOM 1757 O O . ALA A 1 223 ? -21.068 -6.013 22.600 1.00 83.38 223 ALA A O 1
ATOM 1758 N N . ILE A 1 224 ? -19.736 -4.396 21.795 1.00 85.75 224 ILE A N 1
ATOM 1759 C CA . ILE A 1 224 ? -19.733 -3.603 23.035 1.00 85.75 224 ILE A CA 1
ATOM 1760 C C . ILE A 1 224 ? -21.148 -3.117 23.376 1.00 85.75 224 ILE A C 1
ATOM 1762 O O . ILE A 1 224 ? -21.597 -3.280 24.510 1.00 85.75 224 ILE A O 1
ATOM 1766 N N . ILE A 1 225 ? -21.874 -2.567 22.396 1.00 84.19 225 ILE A N 1
ATOM 1767 C CA . ILE A 1 225 ? -23.250 -2.085 22.595 1.00 84.19 225 ILE A CA 1
ATOM 1768 C C . ILE A 1 225 ? -24.165 -3.238 23.030 1.00 84.19 225 ILE A C 1
ATOM 1770 O O . ILE A 1 225 ? -24.939 -3.080 23.973 1.00 84.19 225 ILE A O 1
ATOM 1774 N N . ALA A 1 226 ? -24.052 -4.408 22.395 1.00 84.38 226 ALA A N 1
ATOM 1775 C CA . ALA A 1 226 ? -24.840 -5.585 22.754 1.00 84.38 226 ALA A CA 1
ATOM 1776 C C . ALA A 1 226 ? -24.592 -6.034 24.206 1.00 84.38 226 ALA A C 1
ATOM 1778 O O . ALA A 1 226 ? -25.550 -6.305 24.932 1.00 84.38 226 ALA A O 1
ATOM 1779 N N . SER A 1 227 ? -23.333 -6.045 24.657 1.00 92.56 227 SER A N 1
ATOM 1780 C CA . SER A 1 227 ? -22.974 -6.370 26.045 1.00 92.56 227 SER A CA 1
ATOM 1781 C C . SER A 1 227 ? -23.562 -5.376 27.053 1.00 92.56 227 SER A C 1
ATOM 1783 O O . SER A 1 227 ? -24.091 -5.793 28.082 1.00 92.56 227 SER A O 1
ATOM 1785 N N . ILE A 1 228 ? -23.538 -4.071 26.752 1.00 90.88 228 ILE A N 1
ATOM 1786 C CA . ILE A 1 228 ? -24.142 -3.037 27.613 1.00 90.88 228 ILE A CA 1
ATOM 1787 C C . ILE A 1 228 ? -25.656 -3.247 27.722 1.00 90.88 228 ILE A C 1
ATOM 1789 O O . ILE A 1 228 ? -26.203 -3.244 28.825 1.00 90.88 228 ILE A O 1
ATOM 1793 N N . VAL A 1 229 ? -26.335 -3.483 26.595 1.00 91.19 229 VAL A N 1
ATOM 1794 C CA . VAL A 1 229 ? -27.782 -3.745 26.575 1.00 91.19 229 VAL A CA 1
ATOM 1795 C C . VAL A 1 229 ? -28.127 -4.981 27.413 1.00 91.19 229 VAL A C 1
ATOM 1797 O O . VAL A 1 229 ? -29.076 -4.935 28.194 1.00 91.19 229 VAL A O 1
ATOM 1800 N N . ALA A 1 230 ? -27.340 -6.057 27.321 1.00 93.06 230 ALA A N 1
ATOM 1801 C CA . ALA A 1 230 ? -27.549 -7.260 28.127 1.00 93.06 230 ALA A CA 1
ATOM 1802 C C . ALA A 1 230 ? -27.443 -6.983 29.639 1.00 93.06 230 ALA A C 1
ATOM 1804 O O . ALA A 1 230 ? -28.313 -7.409 30.401 1.00 93.06 230 ALA A O 1
ATOM 1805 N N . ILE A 1 231 ? -26.431 -6.221 30.074 1.00 93.75 231 ILE A N 1
ATOM 1806 C CA . ILE A 1 231 ? -26.262 -5.837 31.486 1.00 93.75 231 ILE A CA 1
ATOM 1807 C C . ILE A 1 231 ? -27.459 -5.008 31.971 1.00 93.75 231 ILE A C 1
ATOM 1809 O O . ILE A 1 231 ? -28.016 -5.295 33.030 1.00 93.75 231 ILE A O 1
ATOM 1813 N N . VAL A 1 232 ? -27.902 -4.020 31.187 1.00 93.81 232 VAL A N 1
ATOM 1814 C CA . VAL A 1 232 ? -29.055 -3.171 31.540 1.00 93.81 232 VAL A CA 1
ATOM 1815 C C . VAL A 1 232 ? -30.330 -4.004 31.709 1.00 93.81 232 VAL A C 1
ATOM 1817 O O . VAL A 1 232 ? -31.076 -3.796 32.666 1.00 93.81 232 VAL A O 1
ATOM 1820 N N . VAL A 1 233 ? -30.565 -4.988 30.836 1.00 94.19 233 VAL A N 1
ATOM 1821 C CA . VAL A 1 233 ? -31.720 -5.897 30.942 1.00 94.19 233 VAL A CA 1
ATOM 1822 C C . VAL A 1 233 ? -31.665 -6.727 32.230 1.00 94.19 233 VAL A C 1
ATOM 1824 O O . VAL A 1 233 ? -32.676 -6.828 32.928 1.00 94.19 233 VAL A O 1
ATOM 1827 N N . ILE A 1 234 ? -30.499 -7.273 32.591 1.00 94.12 234 ILE A N 1
ATOM 1828 C CA . ILE A 1 234 ? -30.322 -8.044 33.835 1.00 94.12 234 ILE A CA 1
ATOM 1829 C C . ILE A 1 234 ? -30.626 -7.171 35.061 1.00 94.12 234 ILE A C 1
ATOM 1831 O O . ILE A 1 234 ? -31.391 -7.580 35.938 1.00 94.12 234 ILE A O 1
ATOM 1835 N N . VAL A 1 235 ? -30.085 -5.948 35.107 1.00 93.50 235 VAL A N 1
ATOM 1836 C CA . VAL A 1 235 ? -30.320 -5.002 36.210 1.00 93.50 235 VAL A CA 1
ATOM 1837 C C . VAL A 1 235 ? -31.807 -4.653 36.329 1.00 93.50 235 VAL A C 1
ATOM 1839 O O . VAL A 1 235 ? -32.357 -4.678 37.431 1.00 93.50 235 VAL A O 1
ATOM 1842 N N . LEU A 1 236 ? -32.493 -4.393 35.211 1.00 94.88 236 LEU A N 1
ATOM 1843 C CA . LEU A 1 236 ? -33.933 -4.115 35.208 1.00 94.88 236 LEU A CA 1
ATOM 1844 C C . LEU A 1 236 ? -34.750 -5.280 35.786 1.00 94.88 236 LEU A C 1
ATOM 1846 O O . LEU A 1 236 ? -35.635 -5.051 36.614 1.00 94.88 236 LEU A O 1
ATOM 1850 N N . ILE A 1 237 ? -34.430 -6.525 35.417 1.00 94.31 237 ILE A N 1
ATOM 1851 C CA . ILE A 1 237 ? -35.087 -7.721 35.968 1.00 94.31 237 ILE A CA 1
ATOM 1852 C C . ILE A 1 237 ? -34.866 -7.808 37.484 1.00 94.31 237 ILE A C 1
ATOM 1854 O O . ILE A 1 237 ? -35.829 -8.007 38.232 1.00 94.31 237 ILE A O 1
ATOM 1858 N N . MET A 1 238 ? -33.631 -7.600 37.959 1.00 91.00 238 MET A N 1
ATOM 1859 C CA . MET A 1 238 ? -33.329 -7.604 39.395 1.00 91.00 238 MET A CA 1
ATOM 1860 C C . MET A 1 238 ? -34.127 -6.541 40.159 1.00 91.00 238 MET A C 1
ATOM 1862 O O . MET A 1 238 ? -34.673 -6.834 41.224 1.00 91.00 238 MET A O 1
ATOM 1866 N N . VAL A 1 239 ? -34.268 -5.331 39.607 1.00 90.88 239 VAL A N 1
ATOM 1867 C CA . VAL A 1 239 ? -35.059 -4.246 40.215 1.00 90.88 239 VAL A CA 1
ATOM 1868 C C . VAL A 1 239 ? -36.546 -4.605 40.288 1.00 90.88 239 VAL A C 1
ATOM 1870 O O . VAL A 1 239 ? -37.189 -4.355 41.314 1.00 90.88 239 VAL A O 1
ATOM 1873 N N . ILE A 1 240 ? -37.106 -5.210 39.236 1.00 92.69 240 ILE A N 1
ATOM 1874 C CA . ILE A 1 240 ? -38.509 -5.655 39.215 1.00 92.69 240 ILE A CA 1
ATOM 1875 C C . ILE A 1 240 ? -38.740 -6.724 40.290 1.00 92.69 240 ILE A C 1
ATOM 187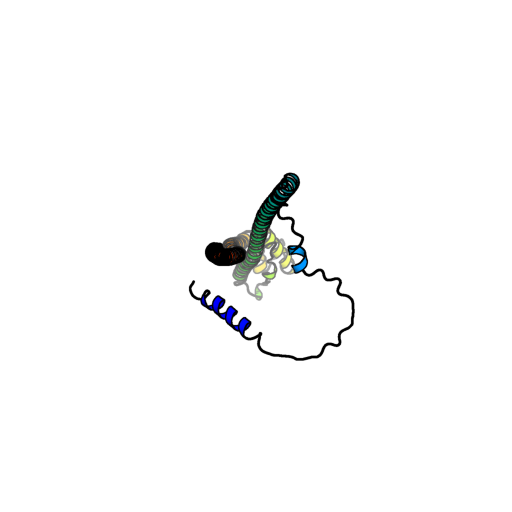7 O O . ILE A 1 240 ? -39.641 -6.575 41.121 1.00 92.69 240 ILE A O 1
ATOM 1881 N N . ILE A 1 241 ? -37.898 -7.763 40.329 1.00 92.44 241 ILE A N 1
ATOM 1882 C CA . ILE A 1 241 ? -37.980 -8.833 41.334 1.00 92.44 241 ILE A CA 1
ATOM 1883 C C . ILE A 1 241 ? -37.846 -8.250 42.745 1.00 92.44 241 ILE A C 1
ATOM 1885 O O . ILE A 1 241 ? -38.662 -8.553 43.619 1.00 92.44 241 ILE A O 1
ATOM 1889 N N . TYR A 1 242 ? -36.879 -7.357 42.969 1.00 90.94 242 TYR A N 1
ATOM 1890 C CA . TYR A 1 242 ? -36.693 -6.666 44.244 1.00 90.94 242 TYR A CA 1
ATOM 1891 C C . TYR A 1 242 ? -37.954 -5.907 44.675 1.00 90.94 242 TYR A C 1
ATOM 1893 O O . TYR A 1 242 ? -38.398 -6.049 45.818 1.00 90.94 242 TYR A O 1
ATOM 1901 N N . LYS A 1 243 ? -38.587 -5.145 43.770 1.00 89.12 243 LYS A N 1
ATOM 1902 C CA . LYS A 1 243 ? -39.835 -4.428 44.073 1.00 89.12 243 LYS A CA 1
ATOM 1903 C C . LYS A 1 243 ? -40.972 -5.388 44.425 1.00 89.12 243 LYS A C 1
ATOM 1905 O O . LYS A 1 243 ? -41.681 -5.131 45.400 1.00 89.12 243 LYS A O 1
ATOM 1910 N N . ILE A 1 244 ? -41.117 -6.506 43.709 1.00 89.62 244 ILE A N 1
ATOM 1911 C CA . ILE A 1 244 ? -42.126 -7.537 44.006 1.00 89.62 244 ILE A CA 1
ATOM 1912 C C . ILE A 1 244 ? -41.881 -8.144 45.394 1.00 89.62 244 ILE A C 1
ATOM 1914 O O . ILE A 1 244 ? -42.799 -8.214 46.218 1.00 89.62 244 ILE A O 1
ATOM 1918 N N . LEU A 1 245 ? -40.645 -8.548 45.694 1.00 87.88 245 LEU A N 1
ATOM 1919 C CA . LEU A 1 245 ? -40.273 -9.128 46.987 1.00 87.88 245 LEU A CA 1
ATOM 1920 C C . LEU A 1 245 ? -40.479 -8.133 48.136 1.00 87.88 245 LEU A C 1
ATOM 1922 O O . LEU A 1 245 ? -41.062 -8.485 49.167 1.00 87.88 245 LEU A O 1
ATOM 1926 N N . ARG A 1 246 ? -40.074 -6.873 47.947 1.00 89.31 246 ARG A N 1
ATOM 1927 C CA . ARG A 1 246 ? -40.266 -5.794 48.924 1.00 89.31 246 ARG A CA 1
ATOM 1928 C C . ARG A 1 246 ? -41.746 -5.524 49.176 1.00 89.31 246 ARG A C 1
ATOM 1930 O O . ARG A 1 246 ? -42.158 -5.402 50.333 1.00 89.31 246 ARG A O 1
ATOM 1937 N N . TYR A 1 247 ? -42.554 -5.480 48.118 1.00 87.94 247 TYR A N 1
ATOM 1938 C CA . TYR A 1 247 ? -44.002 -5.320 48.222 1.00 87.94 247 TYR A CA 1
ATOM 1939 C C . TYR A 1 247 ? -44.640 -6.480 49.006 1.00 87.94 247 TYR A C 1
ATOM 1941 O O . TYR A 1 247 ? -45.407 -6.249 49.948 1.00 87.94 247 TYR A O 1
ATOM 1949 N N . ARG A 1 248 ? -44.257 -7.731 48.706 1.00 87.94 248 ARG A N 1
ATOM 1950 C CA . ARG A 1 248 ? -44.733 -8.925 49.429 1.00 87.94 248 ARG A CA 1
ATOM 1951 C C . ARG A 1 248 ? -44.362 -8.899 50.915 1.00 87.94 248 ARG A C 1
ATOM 1953 O O . ARG A 1 248 ? -45.231 -9.175 51.745 1.00 87.94 248 ARG A O 1
ATOM 1960 N N . ARG A 1 249 ? -43.121 -8.535 51.272 1.00 86.69 249 ARG A N 1
ATOM 1961 C CA . ARG A 1 249 ? -42.686 -8.414 52.680 1.00 86.69 249 ARG A CA 1
ATOM 1962 C C . ARG A 1 249 ? -43.526 -7.384 53.439 1.00 86.69 249 ARG A C 1
ATOM 1964 O O . ARG A 1 249 ? -44.063 -7.716 54.495 1.00 86.69 249 ARG A O 1
ATOM 1971 N N . LYS A 1 250 ? -43.732 -6.183 52.880 1.00 81.56 250 LYS A N 1
ATOM 1972 C CA . LYS A 1 250 ? -44.577 -5.149 53.513 1.00 81.56 250 LYS A CA 1
ATOM 1973 C C . LYS A 1 250 ? -46.015 -5.627 53.731 1.00 81.56 250 LYS A C 1
ATOM 1975 O O . LYS A 1 250 ? -46.565 -5.423 54.811 1.00 81.56 250 LYS A O 1
ATOM 1980 N N . LYS A 1 251 ? -46.616 -6.303 52.745 1.00 81.69 251 LYS A N 1
ATOM 1981 C CA . LYS A 1 251 ? -47.974 -6.856 52.879 1.00 81.69 251 LYS A CA 1
ATOM 1982 C C . LYS A 1 251 ? -48.055 -7.912 53.988 1.00 81.69 251 LYS A C 1
ATOM 1984 O O . LYS A 1 251 ? -49.009 -7.899 54.760 1.00 81.69 251 LYS A O 1
ATOM 1989 N N . LYS A 1 252 ? -47.051 -8.791 54.106 1.00 79.06 252 LYS A N 1
ATOM 1990 C CA . LYS A 1 252 ? -46.982 -9.803 55.177 1.00 79.06 252 LYS A CA 1
ATOM 1991 C C . LYS A 1 252 ? -46.900 -9.157 56.566 1.00 79.06 252 LYS A C 1
ATOM 1993 O O . LYS A 1 252 ? -47.610 -9.595 57.465 1.00 79.06 252 LYS A O 1
ATOM 1998 N N . MET A 1 253 ? -46.101 -8.101 56.731 1.00 83.75 253 MET A N 1
ATOM 1999 C CA . MET A 1 253 ? -45.963 -7.399 58.016 1.00 83.75 253 MET A CA 1
ATOM 2000 C C . MET A 1 253 ? -47.239 -6.657 58.427 1.00 83.75 253 MET A C 1
ATOM 2002 O O . MET A 1 253 ? -47.646 -6.759 59.579 1.00 83.75 253 MET A O 1
ATOM 2006 N N . LYS A 1 254 ? -47.926 -5.990 57.487 1.00 81.75 254 LYS A N 1
ATOM 2007 C CA . LYS A 1 254 ? -49.224 -5.346 57.766 1.00 81.75 254 LYS A CA 1
ATOM 2008 C C . LYS A 1 254 ? -50.269 -6.343 58.271 1.00 81.75 254 LYS A C 1
ATOM 2010 O O . LYS A 1 254 ? -50.957 -6.051 59.240 1.00 81.75 254 LYS A O 1
ATOM 2015 N N . LYS A 1 255 ? -50.344 -7.530 57.653 1.00 81.12 255 LYS A N 1
ATOM 2016 C CA . LYS A 1 255 ? -51.238 -8.603 58.112 1.00 81.12 255 LYS A CA 1
ATOM 2017 C C . LYS A 1 255 ? -50.896 -9.058 59.534 1.00 81.12 255 LYS A C 1
ATOM 2019 O O . LYS A 1 255 ? -51.791 -9.167 60.355 1.00 81.12 255 LYS A O 1
ATOM 2024 N N . LYS A 1 256 ? -49.612 -9.283 59.844 1.00 78.38 256 LYS A N 1
ATOM 2025 C CA . LYS A 1 256 ? -49.179 -9.681 61.197 1.00 78.38 256 LYS A CA 1
ATOM 2026 C C . LYS A 1 256 ? -49.571 -8.661 62.273 1.00 78.38 256 LYS A C 1
ATOM 2028 O O . LYS A 1 256 ? -50.044 -9.060 63.324 1.00 78.38 256 LYS A O 1
ATOM 2033 N N . LEU A 1 257 ? -49.415 -7.368 61.989 1.00 81.75 257 LEU A N 1
ATOM 2034 C CA . LEU A 1 257 ? -49.787 -6.283 62.906 1.00 81.75 257 LEU A CA 1
ATOM 2035 C C . LEU A 1 257 ? -51.287 -6.260 63.229 1.00 81.75 257 LEU A C 1
ATOM 2037 O O . LEU A 1 257 ? -51.656 -5.984 64.362 1.00 81.75 257 LEU A O 1
ATOM 2041 N N . GLN A 1 258 ? -52.146 -6.567 62.252 1.00 81.00 258 GLN A N 1
ATOM 2042 C CA . GLN A 1 258 ? -53.589 -6.685 62.489 1.00 81.00 258 GLN A CA 1
ATOM 2043 C C . GLN A 1 258 ? -53.926 -7.876 63.393 1.00 81.00 258 GLN A C 1
ATOM 2045 O O . GLN A 1 258 ? -54.739 -7.728 64.294 1.00 81.00 258 GLN A O 1
ATOM 2050 N N . TYR A 1 259 ? -53.275 -9.027 63.192 1.00 81.06 259 TYR A N 1
ATOM 2051 C CA . TYR A 1 259 ? -53.492 -10.203 64.043 1.00 81.06 259 TYR A CA 1
ATOM 2052 C C . TYR A 1 259 ? -53.026 -9.999 65.488 1.00 81.06 259 TYR A C 1
ATOM 2054 O O . TYR A 1 259 ? -53.692 -10.481 66.390 1.00 81.06 259 TYR A O 1
ATOM 2062 N N . ILE A 1 260 ? -51.915 -9.287 65.714 1.00 86.62 260 ILE A N 1
ATOM 2063 C CA . ILE A 1 260 ? -51.437 -8.982 67.075 1.00 86.62 260 ILE A CA 1
ATOM 2064 C C . ILE A 1 260 ? -52.448 -8.100 67.816 1.00 86.62 260 ILE A C 1
ATOM 2066 O O . ILE A 1 260 ? -52.797 -8.412 68.943 1.00 86.62 260 ILE A O 1
ATOM 2070 N N . LYS A 1 261 ? -52.982 -7.059 67.162 1.00 82.50 261 LYS A N 1
ATOM 2071 C CA . LYS A 1 261 ? -53.986 -6.174 67.775 1.00 82.50 261 LYS A CA 1
ATOM 2072 C C . LYS A 1 261 ? -55.267 -6.897 68.196 1.00 82.50 261 LYS A C 1
ATOM 2074 O O . LYS A 1 261 ? -55.827 -6.558 69.221 1.00 82.50 261 LYS A O 1
ATOM 2079 N N . LEU A 1 262 ? -55.714 -7.882 67.415 1.00 81.19 262 LEU A N 1
ATOM 2080 C CA . LEU A 1 262 ? -56.911 -8.676 67.725 1.00 81.19 262 LEU A CA 1
ATOM 2081 C C . LEU A 1 262 ? -56.723 -9.658 68.894 1.00 81.19 262 LEU A C 1
ATOM 2083 O O . LEU A 1 262 ? -57.702 -10.234 69.342 1.00 81.19 262 LEU A O 1
ATOM 2087 N N . LEU A 1 263 ? -55.486 -9.920 69.317 1.00 77.62 263 LEU A N 1
ATOM 2088 C CA . LEU A 1 263 ? -55.167 -10.836 70.420 1.00 77.62 263 LEU A CA 1
ATOM 2089 C C . LEU A 1 263 ? -54.929 -10.109 71.752 1.00 77.62 263 LEU A C 1
ATOM 2091 O O . LEU A 1 263 ? -54.742 -10.771 72.767 1.00 77.62 263 LEU A O 1
ATOM 2095 N N . GLU A 1 264 ? -54.852 -8.780 71.727 1.00 73.12 264 GLU A N 1
ATOM 2096 C CA . GLU A 1 264 ? -54.525 -7.934 72.883 1.00 73.12 264 GLU A CA 1
ATOM 2097 C C . GLU A 1 264 ? -55.771 -7.227 73.463 1.00 73.12 264 GLU A C 1
ATOM 2099 O O . GLU A 1 264 ? -55.693 -6.659 74.550 1.00 73.12 264 GLU A O 1
ATOM 2104 N N . GLU A 1 265 ? -56.907 -7.294 72.754 1.00 55.22 265 GLU A N 1
ATOM 2105 C CA . GLU A 1 265 ? -58.268 -7.005 73.252 1.00 55.22 265 GLU A CA 1
ATOM 2106 C C . GLU A 1 265 ? -58.921 -8.276 73.813 1.00 55.22 265 GLU A C 1
ATOM 2108 O O . GLU A 1 265 ? -59.613 -8.163 74.851 1.00 55.22 265 GLU A O 1
#